Protein AF-A0A9P5SHS2-F1 (afdb_monomer_lite)

InterPro domains:
  IPR027377 ZAR1/RTP1-5-like, 3CxxC-type zinc finger [PF13695] (142-193)

Foldseek 3Di:
DDQDDLVVLLVLLVVLLVDALVRLVPDDLVPDDPLSSQLSVLVNVVCVVPNSDDDDPVSSVVSSCVSSVDDDPDPDDDDDDDDDDDDDDDDDPPPPPVPPQPDWDKDWCQVLVVVQCVPDPDDAAEDPPDDDPPKDKDKDFFAFAWADPDPPDPDHDPGSTWIKMKIADPVRSYIIIITTFDADPRPRDTTDTGTDSCSVNVVNNVVSCCVNVVDDD

Radius of gyration: 24.1 Å; chains: 1; bounding box: 78×38×57 Å

Structure (mmCIF, N/CA/C/O backbone):
data_AF-A0A9P5SHS2-F1
#
_entry.id   AF-A0A9P5SHS2-F1
#
loop_
_atom_site.group_PDB
_atom_site.id
_atom_site.type_symbol
_atom_site.label_atom_id
_atom_site.label_alt_id
_atom_site.label_comp_id
_atom_site.label_asym_id
_atom_site.label_entity_id
_atom_site.label_seq_id
_atom_site.pdbx_PDB_ins_code
_atom_site.Cartn_x
_atom_site.Cartn_y
_atom_site.Cartn_z
_atom_site.occupancy
_atom_site.B_iso_or_equiv
_atom_site.auth_seq_id
_atom_site.auth_comp_id
_atom_site.auth_asym_id
_atom_site.auth_atom_id
_atom_site.pdbx_PDB_model_num
ATOM 1 N N . MET A 1 1 ? -8.996 -22.386 -9.829 1.00 58.31 1 MET A N 1
ATOM 2 C CA . MET A 1 1 ? -8.836 -21.511 -11.013 1.00 58.31 1 MET A CA 1
ATOM 3 C C . MET A 1 1 ? -8.774 -20.073 -10.535 1.00 58.31 1 MET A C 1
ATOM 5 O O . MET A 1 1 ? -9.713 -19.640 -9.873 1.00 58.31 1 MET A O 1
ATOM 9 N N . ALA A 1 2 ? -7.666 -19.382 -10.801 1.00 73.12 2 ALA A N 1
ATOM 10 C CA . ALA A 1 2 ? -7.505 -17.971 -10.465 1.00 73.12 2 ALA A CA 1
ATOM 11 C C . ALA A 1 2 ? -8.489 -17.102 -11.269 1.00 73.12 2 ALA A C 1
ATOM 13 O O . ALA A 1 2 ? -8.847 -17.442 -12.399 1.00 73.12 2 ALA A O 1
ATOM 14 N N . VAL A 1 3 ? -8.952 -16.001 -10.675 1.00 79.94 3 VAL A N 1
ATOM 15 C CA . VAL A 1 3 ? -9.755 -14.996 -11.384 1.00 79.94 3 VAL A CA 1
ATOM 16 C C . VAL A 1 3 ? -8.795 -14.179 -12.256 1.00 79.94 3 VAL A C 1
ATOM 1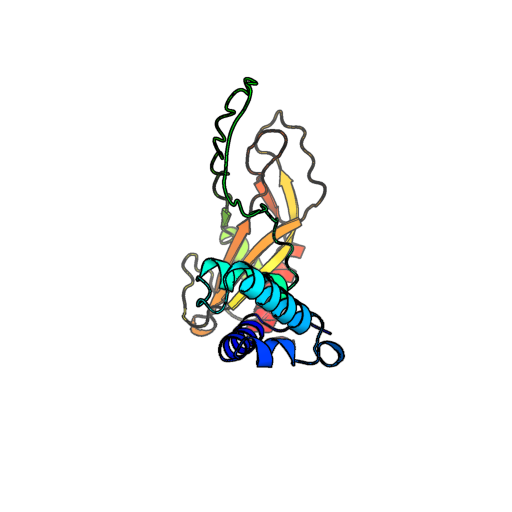8 O O . VAL A 1 3 ? -7.794 -13.694 -11.727 1.00 79.94 3 VAL A O 1
ATOM 21 N N . PRO A 1 4 ? -9.041 -14.046 -13.570 1.00 85.56 4 PRO A N 1
ATOM 22 C CA . PRO A 1 4 ? -8.150 -13.296 -14.443 1.00 85.56 4 PRO A CA 1
ATOM 23 C C . PRO A 1 4 ? -8.200 -11.799 -14.133 1.00 85.56 4 PRO A C 1
ATOM 25 O O . PRO A 1 4 ? -9.123 -11.303 -13.485 1.00 85.56 4 PRO A O 1
ATOM 28 N N . ASN A 1 5 ? -7.195 -11.068 -14.614 1.00 87.81 5 ASN A N 1
ATOM 29 C CA . ASN A 1 5 ? -7.134 -9.625 -14.424 1.00 87.81 5 ASN A CA 1
ATOM 30 C C . ASN A 1 5 ? -8.326 -8.905 -15.094 1.00 87.81 5 ASN A C 1
ATOM 32 O O . ASN A 1 5 ? -8.973 -9.409 -16.017 1.00 87.81 5 ASN A O 1
ATOM 36 N N . ARG A 1 6 ? -8.603 -7.681 -14.637 1.00 88.56 6 ARG A N 1
ATOM 37 C CA . ARG A 1 6 ? -9.730 -6.864 -15.115 1.00 88.56 6 ARG A CA 1
ATOM 38 C C . ARG A 1 6 ? -9.689 -6.588 -16.621 1.00 88.56 6 ARG A C 1
ATOM 40 O O . ARG A 1 6 ? -10.742 -6.430 -17.232 1.00 88.56 6 ARG A O 1
ATOM 47 N N . SER A 1 7 ? -8.497 -6.552 -17.218 1.00 87.75 7 SER A N 1
ATOM 48 C CA . SER A 1 7 ? -8.315 -6.349 -18.660 1.00 87.75 7 SER A CA 1
ATOM 49 C C . SER A 1 7 ? -8.878 -7.522 -19.468 1.00 87.75 7 SER A C 1
ATOM 51 O O . SER A 1 7 ? -9.686 -7.314 -20.370 1.00 87.75 7 SER A O 1
ATOM 53 N N . ILE A 1 8 ? -8.558 -8.760 -19.075 1.00 89.56 8 ILE A N 1
ATOM 54 C CA . ILE A 1 8 ? -9.087 -9.980 -19.704 1.00 89.56 8 ILE A CA 1
ATOM 55 C C . ILE A 1 8 ? -10.612 -10.040 -19.559 1.00 89.56 8 ILE A C 1
ATOM 57 O O . ILE A 1 8 ? -11.319 -10.296 -20.534 1.00 89.56 8 ILE A O 1
ATOM 61 N N . ILE A 1 9 ? -11.133 -9.738 -18.365 1.00 91.38 9 ILE A N 1
ATOM 62 C CA . ILE A 1 9 ? -12.581 -9.708 -18.113 1.00 91.38 9 ILE A CA 1
ATOM 63 C C . ILE A 1 9 ? -13.266 -8.639 -18.979 1.00 91.38 9 ILE A C 1
ATOM 65 O O . ILE A 1 9 ? -14.309 -8.894 -19.583 1.00 91.38 9 ILE A O 1
ATOM 69 N N . GLY A 1 10 ? -12.672 -7.448 -19.071 1.00 91.00 10 GLY A N 1
ATOM 70 C CA . GLY A 1 10 ? -13.176 -6.349 -19.892 1.00 91.00 10 GLY A CA 1
ATOM 71 C C . GLY A 1 10 ? -13.149 -6.660 -21.390 1.00 91.00 10 GLY A C 1
ATOM 72 O O . GLY A 1 10 ? -14.105 -6.328 -22.096 1.00 91.00 10 GLY A O 1
ATOM 73 N N . GLY A 1 11 ? -12.099 -7.327 -21.871 1.00 92.69 11 GLY A N 1
ATOM 74 C CA . GLY A 1 11 ? -11.994 -7.806 -23.251 1.00 92.69 11 GLY A CA 1
ATOM 75 C C . GLY A 1 11 ? -13.075 -8.834 -23.576 1.00 92.69 11 GLY A C 1
ATOM 76 O O . GLY A 1 11 ? -13.810 -8.669 -24.549 1.00 92.69 11 GLY A O 1
ATOM 77 N N . PHE A 1 12 ? -13.256 -9.825 -22.699 1.00 94.44 12 PHE A N 1
ATOM 78 C CA . PHE A 1 12 ? -14.318 -10.822 -22.826 1.00 94.44 12 PHE A CA 1
ATOM 79 C C . PHE A 1 12 ? -15.710 -10.179 -22.868 1.00 94.44 12 PHE A C 1
ATOM 81 O O . PHE A 1 12 ? -16.492 -10.451 -23.777 1.00 94.44 12 PHE A O 1
ATOM 88 N N . TYR A 1 13 ? -16.000 -9.257 -21.945 1.00 94.56 13 TYR A N 1
ATOM 89 C CA . TYR A 1 13 ? -17.276 -8.539 -21.930 1.00 94.56 13 TYR A CA 1
ATOM 90 C C . TYR A 1 13 ? -17.504 -7.720 -23.206 1.00 94.56 13 TYR A C 1
ATOM 92 O O . TYR A 1 13 ? -18.609 -7.685 -23.735 1.00 94.56 13 TYR A O 1
ATOM 100 N N . SER A 1 14 ? -16.454 -7.100 -23.747 1.00 93.12 14 SER A N 1
ATOM 101 C CA . SER A 1 14 ? -16.554 -6.334 -24.996 1.00 93.12 14 SER A CA 1
ATOM 102 C C . SER A 1 14 ? -16.907 -7.220 -26.193 1.00 93.12 14 SER A C 1
ATOM 104 O O . SER A 1 14 ? -17.589 -6.758 -27.102 1.00 93.12 14 SER A O 1
ATOM 106 N N . ASN A 1 15 ? -16.493 -8.490 -26.185 1.00 94.12 15 ASN A N 1
ATOM 107 C CA . ASN A 1 15 ? -16.908 -9.461 -27.196 1.00 94.12 15 ASN A CA 1
ATOM 108 C C . ASN A 1 15 ? -18.365 -9.902 -27.006 1.00 94.12 15 ASN A C 1
ATOM 110 O O . ASN A 1 15 ? -19.079 -10.016 -27.996 1.00 94.12 15 ASN A O 1
ATOM 114 N N . LEU A 1 16 ? -18.841 -10.059 -25.762 1.00 93.56 16 LEU A N 1
ATOM 115 C CA . LEU A 1 16 ? -20.258 -10.354 -25.494 1.00 93.56 16 LEU A CA 1
ATOM 116 C C . LEU A 1 16 ? -21.196 -9.259 -26.019 1.00 93.56 16 LEU A C 1
ATOM 118 O O . LEU A 1 16 ? -22.283 -9.564 -26.499 1.00 93.56 16 LEU A O 1
ATOM 122 N N . LEU A 1 17 ? -20.781 -7.990 -25.962 1.00 92.69 17 LEU A N 1
ATOM 123 C CA . LEU A 1 17 ? -21.588 -6.870 -26.464 1.00 92.69 17 LEU A CA 1
ATOM 124 C C . LEU A 1 17 ? -21.747 -6.849 -27.987 1.00 92.69 17 LEU A C 1
ATOM 126 O O . LEU A 1 17 ? -22.650 -6.184 -28.478 1.00 92.69 17 LEU A O 1
ATOM 130 N N . LYS A 1 18 ? -20.895 -7.565 -28.727 1.00 92.81 18 LYS A N 1
ATOM 131 C CA . LYS A 1 18 ? -21.003 -7.681 -30.189 1.00 92.81 18 LYS A CA 1
ATOM 132 C C . LYS A 1 18 ? -22.001 -8.752 -30.627 1.00 92.81 18 LYS A C 1
ATOM 134 O O . LYS A 1 18 ? -22.347 -8.798 -31.800 1.00 92.81 18 LYS A O 1
ATOM 139 N N . LEU A 1 19 ? -22.415 -9.629 -29.713 1.00 92.75 19 LEU A N 1
ATOM 140 C CA . LEU A 1 19 ? -23.376 -10.687 -29.997 1.00 92.75 19 LEU A CA 1
ATOM 141 C C . LEU A 1 19 ? -24.797 -10.131 -29.930 1.00 92.75 19 LEU A C 1
ATOM 143 O O . LEU A 1 19 ? -25.122 -9.352 -29.025 1.00 92.75 19 LEU A O 1
ATOM 147 N N . ASP A 1 20 ? -25.656 -10.572 -30.843 1.00 92.19 20 ASP A N 1
ATOM 148 C CA . ASP A 1 20 ? -27.097 -10.381 -30.711 1.00 92.19 20 ASP A CA 1
ATOM 149 C C . ASP A 1 20 ? -27.665 -11.216 -29.542 1.00 92.19 20 ASP A C 1
ATOM 151 O O . ASP A 1 20 ? -26.966 -12.015 -28.900 1.00 92.19 20 ASP A O 1
ATOM 155 N N . THR A 1 21 ? -28.933 -10.979 -29.206 1.00 90.62 21 THR A N 1
ATOM 156 C CA . THR A 1 21 ? -29.584 -11.641 -28.068 1.00 90.62 21 THR A CA 1
ATOM 157 C C . THR A 1 21 ? -29.638 -13.167 -28.223 1.00 90.62 21 THR A C 1
ATOM 159 O O . THR A 1 21 ? -29.524 -13.883 -27.222 1.00 90.62 21 THR A O 1
ATOM 162 N N . ASP A 1 22 ? -29.778 -13.687 -29.440 1.00 91.06 22 ASP A N 1
ATOM 163 C CA . ASP A 1 22 ? -29.942 -15.122 -29.676 1.00 91.06 22 ASP A CA 1
ATOM 164 C C . ASP A 1 22 ? -28.596 -15.850 -29.638 1.00 91.06 22 ASP A C 1
ATOM 166 O O . ASP A 1 22 ? -28.456 -16.866 -28.948 1.00 91.06 22 ASP A O 1
ATOM 170 N N . ALA A 1 23 ? -27.560 -15.257 -30.230 1.00 92.00 23 ALA A N 1
ATOM 171 C CA . ALA A 1 23 ? -26.177 -15.697 -30.116 1.00 92.00 23 ALA A CA 1
ATOM 172 C C . ALA A 1 23 ? -25.703 -15.689 -28.654 1.00 92.00 23 ALA A C 1
ATOM 174 O O . ALA A 1 23 ? -25.052 -16.636 -28.205 1.00 92.00 23 ALA A O 1
ATOM 175 N N . LEU A 1 24 ? -26.080 -14.672 -27.865 1.00 92.38 24 LEU A N 1
ATOM 176 C CA . LEU A 1 24 ? -25.760 -14.624 -26.435 1.00 92.38 24 LEU A CA 1
ATOM 177 C C . LEU A 1 24 ? -26.437 -15.759 -25.647 1.00 92.38 24 LEU A C 1
ATOM 179 O O . LEU A 1 24 ? -25.831 -16.303 -24.716 1.00 92.38 24 LEU A O 1
ATOM 183 N N . LYS A 1 25 ? -27.680 -16.132 -25.982 1.00 92.19 25 LYS A N 1
ATOM 184 C CA . LYS A 1 25 ? -28.400 -17.260 -25.353 1.00 92.19 25 LYS A CA 1
ATOM 185 C C . LYS A 1 25 ? -27.810 -18.616 -25.743 1.00 92.19 25 LYS A C 1
ATOM 187 O O . LYS A 1 25 ? -27.779 -19.512 -24.900 1.00 92.19 25 LYS A O 1
ATOM 192 N N . ALA A 1 26 ? -27.294 -18.738 -26.963 1.00 93.00 26 ALA A N 1
ATOM 193 C CA . ALA A 1 26 ? -26.706 -19.970 -27.482 1.00 93.00 26 ALA A CA 1
ATOM 194 C C . ALA A 1 26 ? -25.350 -20.338 -26.847 1.00 93.00 26 ALA A C 1
ATOM 196 O O . ALA A 1 26 ? -24.913 -21.480 -26.971 1.00 93.00 26 ALA A O 1
ATOM 197 N N . ILE A 1 27 ? -24.683 -19.416 -26.134 1.00 92.19 27 ILE A N 1
ATOM 198 C CA . ILE A 1 27 ? -23.386 -19.702 -25.495 1.00 92.19 27 ILE A CA 1
ATOM 199 C C . ILE A 1 27 ? -23.523 -20.842 -24.459 1.00 92.19 27 ILE A C 1
ATOM 201 O O . ILE A 1 27 ? -24.282 -20.692 -23.488 1.00 92.19 27 ILE A O 1
ATOM 205 N N . PRO A 1 28 ? -22.753 -21.944 -24.589 1.00 91.62 28 PRO A N 1
ATOM 206 C CA . PRO A 1 28 ? -22.786 -23.054 -23.645 1.00 91.62 28 PRO A CA 1
ATOM 207 C C . PRO A 1 28 ? -22.118 -22.660 -22.321 1.00 91.62 28 PRO A C 1
ATOM 209 O O . PRO A 1 28 ? -20.908 -22.474 -22.236 1.00 91.62 28 PRO A O 1
ATOM 212 N N . ILE A 1 29 ? -22.908 -22.550 -21.249 1.00 89.81 29 ILE A N 1
ATOM 213 C CA . ILE A 1 29 ? -22.424 -22.150 -19.911 1.00 89.81 29 ILE A CA 1
ATOM 214 C C . ILE A 1 29 ? -21.471 -23.197 -19.307 1.00 89.81 29 ILE A C 1
ATOM 216 O O . ILE A 1 29 ? -20.566 -22.846 -18.545 1.00 89.81 29 ILE A O 1
ATOM 220 N N . LYS A 1 30 ? -21.677 -24.485 -19.615 1.00 86.75 30 LYS A N 1
ATOM 221 C CA . LYS A 1 30 ? -20.957 -25.603 -18.979 1.00 86.75 30 LYS A CA 1
ATOM 222 C C . LYS A 1 30 ? -19.449 -25.565 -19.246 1.00 86.75 30 LYS A C 1
ATOM 224 O O . LYS A 1 30 ? -18.686 -25.855 -18.325 1.00 86.75 30 LYS A O 1
ATOM 229 N N . ASP A 1 31 ? -19.046 -25.085 -20.418 1.00 89.69 31 ASP A N 1
ATOM 230 C CA . ASP A 1 31 ? -17.642 -25.047 -20.853 1.00 89.69 31 ASP A CA 1
ATOM 231 C C . ASP A 1 31 ? -16.915 -23.775 -20.400 1.00 89.69 31 ASP A C 1
ATOM 233 O O . ASP A 1 31 ? -15.697 -23.652 -20.503 1.00 89.69 31 ASP A O 1
ATOM 237 N N . GLN A 1 32 ? -17.656 -22.812 -19.852 1.00 90.94 32 GLN A N 1
ATOM 238 C CA . GLN A 1 32 ? -17.100 -21.536 -19.429 1.00 90.94 32 GLN A CA 1
ATOM 239 C C . GLN A 1 32 ? -16.509 -21.626 -18.025 1.00 90.94 32 GLN A C 1
ATOM 241 O O . GLN A 1 32 ? -16.988 -22.355 -17.152 1.00 90.94 32 GLN A O 1
ATOM 246 N N . SER A 1 33 ? -15.488 -20.819 -17.763 1.00 91.62 33 SER A N 1
ATOM 247 C CA . SER A 1 33 ? -14.946 -20.630 -16.416 1.00 91.62 33 SER A CA 1
ATOM 248 C C . SER A 1 33 ? -15.973 -19.963 -15.481 1.00 91.62 33 SER A C 1
ATOM 250 O O . SER A 1 33 ? -16.867 -19.242 -15.926 1.00 91.62 33 SER A O 1
ATOM 252 N N . LYS A 1 34 ? -15.852 -20.158 -14.157 1.00 90.62 34 LYS A N 1
ATOM 253 C CA . LYS A 1 34 ? -16.820 -19.611 -13.177 1.00 90.62 34 LYS A CA 1
ATOM 254 C C . LYS A 1 34 ? -17.019 -18.092 -13.290 1.00 90.62 34 LYS A C 1
ATOM 256 O O . LYS A 1 34 ? -18.133 -17.624 -13.083 1.00 90.62 34 LYS A O 1
ATOM 261 N N . TRP A 1 35 ? -15.966 -17.330 -13.591 1.00 92.00 35 TRP A N 1
ATOM 262 C CA . TRP A 1 35 ? -16.067 -15.879 -13.764 1.00 92.00 35 TRP A CA 1
ATOM 263 C C . TRP A 1 35 ? -16.793 -15.529 -15.071 1.00 92.00 35 TRP A C 1
ATOM 265 O O . TRP A 1 35 ? -17.694 -14.700 -15.048 1.00 92.00 35 TRP A O 1
ATOM 275 N N . ALA A 1 36 ? -16.496 -16.216 -16.178 1.00 92.25 36 ALA A N 1
ATOM 276 C CA . ALA A 1 36 ? -17.146 -15.975 -17.466 1.00 92.25 36 ALA A CA 1
ATOM 277 C C . ALA A 1 36 ? -18.652 -16.272 -17.410 1.00 92.25 36 ALA A C 1
ATOM 279 O O . ALA A 1 36 ? -19.446 -15.471 -17.898 1.00 92.25 36 ALA A O 1
ATOM 280 N N . ARG A 1 37 ? -19.056 -17.352 -16.720 1.00 93.62 37 ARG A N 1
ATOM 281 C CA . ARG A 1 37 ? -20.478 -17.667 -16.465 1.00 93.62 37 ARG A CA 1
ATOM 282 C C . ARG A 1 37 ? -21.203 -16.499 -15.798 1.00 93.62 37 ARG A C 1
ATOM 284 O O . ARG A 1 37 ? -22.251 -16.082 -16.272 1.00 93.62 37 ARG A O 1
ATOM 291 N N . ARG A 1 38 ? -20.597 -15.907 -14.761 1.00 92.50 38 ARG A N 1
ATOM 292 C CA . ARG A 1 38 ? -21.169 -14.753 -14.048 1.00 92.50 38 ARG A CA 1
ATOM 293 C C . ARG A 1 38 ? -21.372 -13.543 -14.957 1.00 92.50 38 ARG A C 1
ATOM 295 O O . ARG A 1 38 ? -22.383 -12.866 -14.808 1.00 92.50 38 ARG A O 1
ATOM 302 N N . LEU A 1 39 ? -20.444 -13.259 -15.878 1.00 93.19 39 LEU A N 1
ATOM 303 C CA . LEU A 1 39 ? -20.634 -12.165 -16.839 1.00 93.19 39 LEU A CA 1
ATOM 304 C C . LEU A 1 39 ? -21.746 -12.464 -17.837 1.00 93.19 39 LEU A C 1
ATOM 306 O O . LEU A 1 39 ? -22.546 -11.576 -18.114 1.00 93.19 39 LEU A O 1
ATOM 310 N N . ILE A 1 40 ? -21.789 -13.686 -18.370 1.00 94.12 40 ILE A N 1
ATOM 311 C CA . ILE A 1 40 ? -22.824 -14.101 -19.323 1.00 94.12 40 ILE A CA 1
ATOM 312 C C . ILE A 1 40 ? -24.204 -13.977 -18.670 1.00 94.12 40 ILE A C 1
ATOM 314 O O . ILE A 1 40 ? -25.100 -13.370 -19.251 1.00 94.12 40 ILE A O 1
ATOM 318 N N . ASP A 1 41 ? -24.359 -14.471 -17.441 1.00 93.50 41 ASP A N 1
ATOM 319 C CA . ASP A 1 41 ? -25.620 -14.382 -16.699 1.00 93.50 41 ASP A CA 1
ATOM 320 C C . ASP A 1 41 ? -25.995 -12.928 -16.384 1.00 93.50 41 ASP A C 1
ATOM 322 O O . ASP A 1 41 ? -27.151 -12.533 -16.545 1.00 93.50 41 ASP A O 1
ATOM 326 N N . ALA A 1 42 ? -25.025 -12.104 -15.977 1.00 92.56 42 ALA A N 1
ATOM 327 C CA . ALA A 1 42 ? -25.260 -10.691 -15.702 1.00 92.56 42 ALA A CA 1
ATOM 328 C C . ALA A 1 42 ? -25.692 -9.916 -16.959 1.00 92.56 42 ALA A C 1
ATOM 330 O O . ALA A 1 42 ? -26.617 -9.108 -16.883 1.00 92.56 42 ALA A O 1
ATOM 331 N N . GLU A 1 43 ? -25.083 -10.188 -18.116 1.00 94.25 43 GLU A N 1
ATOM 332 C CA . GLU A 1 43 ? -25.455 -9.544 -19.381 1.00 94.25 43 GLU A CA 1
ATOM 333 C C . GLU A 1 43 ? -26.808 -10.040 -19.905 1.00 94.25 43 GLU A C 1
ATOM 335 O O . GLU A 1 43 ? -27.630 -9.231 -20.334 1.00 94.25 43 GLU A O 1
ATOM 340 N N . ARG A 1 44 ? -27.103 -11.343 -19.797 1.00 93.88 44 ARG A N 1
ATOM 341 C CA . ARG A 1 44 ? -28.432 -11.888 -20.127 1.00 93.88 44 ARG A CA 1
ATOM 342 C C . ARG A 1 44 ? -29.525 -11.245 -19.273 1.00 93.88 44 ARG A C 1
ATOM 344 O O . ARG A 1 44 ? -30.559 -10.839 -19.800 1.00 93.88 44 ARG A O 1
ATOM 351 N N . ASN A 1 45 ? -29.282 -11.104 -17.969 1.00 91.94 45 ASN A N 1
ATOM 352 C CA . ASN A 1 45 ? -30.216 -10.441 -17.059 1.00 91.94 45 ASN A CA 1
ATOM 353 C C . ASN A 1 45 ? -30.386 -8.955 -17.389 1.00 91.94 45 ASN A C 1
ATOM 355 O O . ASN A 1 45 ? -31.507 -8.455 -17.353 1.00 91.94 45 ASN A O 1
ATOM 359 N N . ARG A 1 46 ? -29.309 -8.256 -17.766 1.00 93.00 46 ARG A N 1
ATOM 360 C CA . ARG A 1 46 ? -29.394 -6.860 -18.211 1.00 93.00 46 ARG A CA 1
ATOM 361 C C . ARG A 1 46 ? -30.251 -6.730 -19.471 1.00 93.00 46 ARG A C 1
ATOM 363 O O . ARG A 1 46 ? -31.157 -5.903 -19.489 1.00 93.00 46 ARG A O 1
ATOM 370 N N . ARG A 1 47 ? -30.016 -7.560 -20.494 1.00 92.00 47 ARG A N 1
ATOM 371 C CA . ARG A 1 47 ? -30.807 -7.532 -21.739 1.00 92.00 47 ARG A CA 1
ATOM 372 C C . ARG A 1 47 ? -32.270 -7.895 -21.518 1.00 92.00 47 ARG A C 1
ATOM 374 O O . ARG A 1 47 ? -33.137 -7.362 -22.198 1.00 92.00 47 ARG A O 1
ATOM 381 N N . LYS A 1 48 ? -32.569 -8.733 -20.523 1.00 90.56 48 LYS A N 1
ATOM 382 C CA . LYS A 1 48 ? -33.953 -9.020 -20.128 1.00 90.56 48 LYS A CA 1
ATOM 383 C C . LYS A 1 48 ? -34.693 -7.767 -19.639 1.00 90.56 48 LYS A C 1
ATOM 385 O O . LYS A 1 48 ? -35.882 -7.640 -19.908 1.00 90.56 48 LYS A O 1
ATOM 390 N N . SER A 1 49 ? -34.004 -6.861 -18.944 1.00 86.38 49 SER A N 1
ATOM 391 C CA . SER A 1 49 ? -34.600 -5.628 -18.411 1.00 86.38 49 SER A CA 1
ATOM 392 C C . SER A 1 49 ? -34.529 -4.446 -19.383 1.00 86.38 49 SER A C 1
ATOM 394 O O . SER A 1 49 ? -35.455 -3.642 -19.426 1.00 86.38 49 SER A O 1
ATOM 396 N N . ASN A 1 50 ? -33.450 -4.338 -20.167 1.00 86.75 50 ASN A N 1
ATOM 397 C CA . ASN A 1 50 ? -33.126 -3.136 -20.947 1.00 86.75 50 ASN A CA 1
ATOM 398 C C . ASN A 1 50 ? -33.033 -3.388 -22.467 1.00 86.75 50 ASN A C 1
ATOM 400 O O . ASN A 1 50 ? -32.679 -2.478 -23.216 1.00 86.75 50 ASN A O 1
ATOM 404 N N . GLY A 1 51 ? -33.306 -4.609 -22.934 1.00 88.12 51 GLY A N 1
ATOM 405 C CA . GLY A 1 51 ? -33.155 -4.999 -24.338 1.00 88.12 51 GLY A CA 1
ATOM 406 C C . GLY A 1 51 ? -31.703 -4.952 -24.831 1.00 88.12 51 GLY A C 1
ATOM 407 O O . GLY A 1 51 ? -30.750 -5.028 -24.051 1.00 88.12 51 GLY A O 1
ATOM 408 N N . ASP A 1 52 ? -31.533 -4.786 -26.142 1.00 84.56 52 ASP A N 1
ATOM 409 C CA . ASP A 1 52 ? -30.224 -4.701 -26.809 1.00 84.56 52 ASP A CA 1
ATOM 410 C C . ASP A 1 52 ? -29.570 -3.310 -26.724 1.00 84.56 52 ASP A C 1
ATOM 412 O O . ASP A 1 52 ? -28.551 -3.055 -27.365 1.00 84.56 52 ASP A O 1
ATOM 416 N N . ALA A 1 53 ? -30.112 -2.402 -25.905 1.00 86.00 53 ALA A N 1
ATOM 417 C CA . ALA A 1 53 ? -29.509 -1.093 -25.696 1.00 86.00 53 ALA A CA 1
ATOM 418 C C . ALA A 1 53 ? -28.072 -1.226 -25.170 1.00 86.00 53 ALA A C 1
ATOM 420 O O . ALA A 1 53 ? -27.790 -2.042 -24.282 1.00 86.00 53 ALA A O 1
ATOM 421 N N . THR A 1 54 ? -27.172 -0.392 -25.694 1.00 87.50 54 THR A N 1
ATOM 422 C CA . THR A 1 54 ? -25.776 -0.326 -25.258 1.00 87.50 54 THR A CA 1
ATOM 423 C C . THR A 1 54 ? -25.710 -0.036 -23.755 1.00 87.50 54 THR A C 1
ATOM 425 O O . THR A 1 54 ? -26.308 0.942 -23.302 1.00 87.50 54 THR A O 1
ATOM 428 N N . PRO A 1 55 ? -24.980 -0.841 -22.960 1.00 91.62 55 PRO A N 1
ATOM 429 C CA . PRO A 1 55 ? -24.900 -0.631 -21.522 1.00 91.62 55 PRO A CA 1
ATOM 430 C C . PRO A 1 55 ? -24.214 0.697 -21.202 1.00 91.62 55 PRO A C 1
ATOM 432 O O . PRO A 1 55 ? -23.179 1.051 -21.777 1.00 91.62 55 PRO A O 1
ATOM 435 N N . THR A 1 56 ? -24.744 1.400 -20.209 1.00 92.06 56 THR A N 1
ATOM 436 C CA . THR A 1 56 ? -24.114 2.592 -19.645 1.00 92.06 56 THR A CA 1
ATOM 437 C C . THR A 1 56 ? -22.760 2.252 -19.010 1.00 92.06 56 THR A C 1
ATOM 439 O O . THR A 1 56 ? -22.463 1.110 -18.638 1.00 92.06 56 THR A O 1
ATOM 442 N N . LYS A 1 57 ? -21.913 3.270 -18.812 1.00 89.06 57 LYS A N 1
ATOM 443 C CA . LYS A 1 57 ? -20.608 3.110 -18.143 1.00 89.06 57 LYS A CA 1
ATOM 444 C C . LYS A 1 57 ? -20.742 2.499 -16.738 1.00 89.06 57 LYS A C 1
ATOM 446 O O . LYS A 1 57 ? -19.893 1.702 -16.329 1.00 89.06 57 LYS A O 1
ATOM 451 N N . ALA A 1 58 ? -21.808 2.849 -16.016 1.00 87.38 58 ALA A N 1
ATOM 452 C CA . ALA A 1 58 ? -22.101 2.320 -14.688 1.00 87.38 58 ALA A CA 1
ATOM 453 C C . ALA A 1 58 ? -22.477 0.830 -14.740 1.00 87.38 58 ALA A C 1
ATOM 455 O O . ALA A 1 58 ? -21.894 0.027 -14.010 1.00 87.38 58 ALA A O 1
ATOM 456 N N . GLU A 1 59 ? -23.368 0.438 -15.654 1.00 90.06 59 GLU A N 1
ATOM 457 C CA . GLU A 1 59 ? -23.764 -0.964 -15.851 1.00 90.06 59 GLU A CA 1
ATOM 458 C C . GLU A 1 59 ? -22.580 -1.832 -16.273 1.00 90.06 59 GLU A C 1
ATOM 460 O O . GLU A 1 59 ? -22.345 -2.887 -15.684 1.00 90.06 59 GLU A O 1
ATOM 465 N N . ARG A 1 60 ? -21.761 -1.345 -17.214 1.00 90.69 60 ARG A N 1
ATOM 466 C CA . ARG A 1 60 ? -20.527 -2.024 -17.634 1.00 90.69 60 ARG A CA 1
ATOM 467 C C . ARG A 1 60 ? -19.586 -2.256 -16.454 1.00 90.69 60 ARG A C 1
ATOM 469 O O . ARG A 1 60 ? -19.048 -3.349 -16.291 1.00 90.69 60 ARG A O 1
ATOM 476 N N . THR A 1 61 ? -19.415 -1.249 -15.600 1.00 88.06 61 THR A N 1
ATOM 477 C CA . THR A 1 61 ? -18.580 -1.360 -14.395 1.00 88.06 61 THR A CA 1
ATOM 478 C C . THR A 1 61 ? -19.156 -2.373 -13.404 1.00 88.06 61 THR A C 1
ATOM 480 O O . THR A 1 61 ? -18.395 -3.152 -12.820 1.00 88.06 61 THR A O 1
ATOM 483 N N . ARG A 1 62 ? -20.485 -2.404 -13.238 1.00 88.94 62 ARG A N 1
ATOM 484 C CA . ARG A 1 62 ? -21.192 -3.351 -12.363 1.00 88.94 62 ARG A CA 1
ATOM 485 C C . ARG A 1 62 ? -21.017 -4.793 -12.843 1.00 88.94 62 ARG A C 1
ATOM 487 O O . ARG A 1 62 ? -20.611 -5.644 -12.058 1.00 88.94 62 ARG A O 1
ATOM 494 N N . ILE A 1 63 ? -21.239 -5.049 -14.131 1.00 89.19 63 ILE A N 1
ATOM 495 C CA . ILE A 1 63 ? -21.154 -6.392 -14.725 1.00 89.19 63 ILE A CA 1
ATOM 496 C C . ILE A 1 63 ? -19.721 -6.936 -14.668 1.00 89.19 63 ILE A C 1
ATOM 498 O O . ILE A 1 63 ? -19.507 -8.071 -14.242 1.00 89.19 63 ILE A O 1
ATOM 502 N N . ILE A 1 64 ? -18.720 -6.109 -14.992 1.00 90.19 64 ILE A N 1
ATOM 503 C CA . ILE A 1 64 ? -17.304 -6.501 -14.884 1.00 90.19 64 ILE A CA 1
ATOM 504 C C . ILE A 1 64 ? -16.936 -6.826 -13.429 1.00 90.19 64 ILE A C 1
ATOM 506 O O . ILE A 1 64 ? -16.295 -7.841 -13.163 1.00 90.19 64 ILE A O 1
ATOM 510 N N . SER A 1 65 ? -17.385 -6.008 -12.472 1.00 86.31 65 SER A N 1
ATOM 511 C CA . SER A 1 65 ? -17.097 -6.226 -11.045 1.00 86.31 65 SER A CA 1
ATOM 512 C C . SER A 1 65 ? -17.774 -7.489 -10.494 1.00 86.31 65 SER A C 1
ATOM 514 O O . SER A 1 65 ? -17.211 -8.167 -9.634 1.00 86.31 65 SER A O 1
ATOM 516 N N . PHE A 1 66 ? -18.946 -7.853 -11.024 1.00 86.25 66 PHE A N 1
ATOM 517 C CA . PHE A 1 66 ? -19.615 -9.116 -10.706 1.00 86.25 66 PHE A CA 1
ATOM 518 C C . PHE A 1 66 ? -18.824 -10.327 -11.228 1.00 86.25 66 PHE A C 1
ATOM 520 O O . PHE A 1 66 ? -18.662 -11.331 -10.528 1.00 86.25 66 PHE A O 1
ATOM 527 N N . GLY A 1 67 ? -18.244 -10.197 -12.424 1.00 82.38 67 GLY A N 1
ATOM 528 C CA . GLY A 1 67 ? -17.309 -11.161 -12.996 1.00 82.38 67 GLY A CA 1
ATOM 529 C C . GLY A 1 67 ? -16.081 -11.433 -12.131 1.00 82.38 67 GLY A C 1
ATOM 530 O O . GLY A 1 67 ? -15.707 -12.587 -11.926 1.00 82.38 67 GLY A O 1
ATOM 531 N N . GLU A 1 68 ? -15.516 -10.381 -11.537 1.00 83.69 68 GLU A N 1
ATOM 532 C CA . GLU A 1 68 ? -14.403 -10.467 -10.580 1.00 83.69 68 GLU A CA 1
ATOM 533 C C . GLU A 1 68 ? -14.789 -11.181 -9.266 1.00 83.69 68 GLU A C 1
ATOM 535 O O . GLU A 1 68 ? -13.920 -11.527 -8.468 1.00 83.69 68 GLU A O 1
ATOM 540 N N . GLY A 1 69 ? -16.084 -11.423 -9.021 1.00 79.19 69 GLY A N 1
ATOM 541 C CA . GLY A 1 69 ? -16.578 -12.028 -7.784 1.00 79.19 69 GLY A CA 1
ATOM 542 C C . GLY A 1 69 ? -16.626 -11.071 -6.595 1.00 79.19 69 GLY A C 1
ATOM 543 O O . GLY A 1 69 ? -16.751 -11.527 -5.458 1.00 79.19 69 GLY A O 1
ATOM 544 N N . LYS A 1 70 ? -16.543 -9.757 -6.833 1.00 76.62 70 LYS A N 1
ATOM 545 C CA . LYS A 1 70 ? -16.755 -8.753 -5.787 1.00 76.62 70 LYS A CA 1
ATOM 546 C C . LYS A 1 70 ? -18.240 -8.722 -5.432 1.00 76.62 70 LYS A C 1
ATOM 548 O O . LYS A 1 70 ? -19.089 -8.606 -6.315 1.00 76.62 70 LYS A O 1
ATOM 553 N N . LYS A 1 71 ? -18.563 -8.830 -4.139 1.00 55.88 71 LYS A N 1
ATOM 554 C CA . LYS A 1 71 ? -19.929 -8.604 -3.651 1.00 55.88 71 LYS A CA 1
ATOM 555 C C . LYS A 1 71 ? -20.268 -7.137 -3.901 1.00 55.88 71 LYS A C 1
ATOM 557 O O . LYS A 1 71 ? -19.621 -6.256 -3.346 1.00 55.88 71 LYS A O 1
ATOM 562 N N . ILE A 1 72 ? -21.229 -6.893 -4.782 1.00 56.41 72 ILE A N 1
ATOM 563 C CA . ILE A 1 72 ? -21.796 -5.565 -4.990 1.00 56.41 72 ILE A CA 1
ATOM 564 C C . ILE A 1 72 ? -23.016 -5.508 -4.081 1.00 56.41 72 ILE A C 1
ATOM 566 O O . ILE A 1 72 ? -23.963 -6.271 -4.287 1.00 56.41 72 ILE A O 1
ATOM 570 N N . ASP A 1 73 ? -22.982 -4.645 -3.068 1.00 43.97 73 ASP A N 1
ATOM 571 C CA . ASP A 1 73 ? -24.150 -4.378 -2.232 1.00 43.97 73 ASP A CA 1
ATOM 572 C C . ASP A 1 73 ? -25.279 -3.902 -3.155 1.00 43.97 73 ASP A C 1
ATOM 574 O O . ASP A 1 73 ? -25.187 -2.883 -3.846 1.00 43.97 73 ASP A O 1
ATOM 578 N N . THR A 1 74 ? -26.290 -4.752 -3.300 1.00 41.84 74 THR A N 1
ATOM 579 C CA . THR A 1 74 ? -27.324 -4.607 -4.320 1.00 41.84 74 THR A CA 1
ATOM 580 C C . THR A 1 74 ? -28.449 -3.759 -3.740 1.00 41.84 74 THR A C 1
ATOM 582 O O . THR A 1 74 ? -29.366 -4.284 -3.121 1.00 41.84 74 THR A O 1
ATOM 585 N N . GLU A 1 75 ? -28.387 -2.439 -3.935 1.00 38.28 75 GLU A N 1
ATOM 586 C CA . GLU A 1 75 ? -29.595 -1.605 -3.950 1.00 38.28 75 GLU A CA 1
ATOM 587 C C . GLU A 1 75 ? -30.417 -2.060 -5.172 1.00 38.28 75 GLU A C 1
ATOM 589 O O . GLU A 1 75 ? -29.956 -1.992 -6.320 1.00 38.28 75 GLU A O 1
ATOM 594 N N . ALA A 1 76 ? -31.570 -2.668 -4.889 1.00 40.19 76 ALA A N 1
ATOM 595 C CA . ALA A 1 76 ? -32.485 -3.246 -5.858 1.00 40.19 76 ALA A CA 1
ATOM 596 C C . ALA A 1 76 ? -33.242 -2.140 -6.605 1.00 40.19 76 ALA A C 1
ATOM 598 O O . ALA A 1 76 ? -33.858 -1.272 -5.993 1.00 40.19 76 ALA A O 1
ATOM 599 N N . THR A 1 77 ? -33.227 -2.203 -7.934 1.00 35.06 77 THR A N 1
ATOM 600 C CA . THR A 1 77 ? -34.160 -1.474 -8.795 1.00 35.06 77 THR A CA 1
ATOM 601 C C . THR A 1 77 ? -35.134 -2.502 -9.348 1.00 35.06 77 THR A C 1
ATOM 603 O O . THR A 1 77 ? -34.794 -3.260 -10.254 1.00 35.06 77 THR A O 1
ATOM 606 N N . SER A 1 78 ? -36.319 -2.568 -8.751 1.00 37.50 78 SER A N 1
ATOM 607 C CA . SER A 1 78 ? -37.491 -3.240 -9.306 1.00 37.50 78 SER A CA 1
ATOM 608 C C . SER A 1 78 ? -38.320 -2.225 -10.094 1.00 37.50 78 SER A C 1
ATOM 610 O O . SER A 1 78 ? -38.592 -1.120 -9.632 1.00 37.50 78 SER A O 1
ATOM 612 N N . THR A 1 79 ? -38.657 -2.630 -11.311 1.00 35.75 79 THR A N 1
ATOM 613 C CA . THR A 1 79 ? -39.459 -1.969 -12.339 1.00 35.75 79 THR A CA 1
ATOM 614 C C . THR A 1 79 ? -40.899 -1.696 -11.893 1.00 35.75 79 THR A C 1
ATOM 616 O O . THR A 1 79 ? -41.525 -2.549 -11.269 1.00 35.75 79 THR A O 1
ATOM 619 N N . ALA A 1 80 ? -41.435 -0.533 -12.276 1.00 35.97 80 ALA A N 1
ATOM 620 C CA . ALA A 1 80 ? -42.850 -0.176 -12.184 1.00 35.97 80 ALA A CA 1
ATOM 621 C C . ALA A 1 80 ? -43.475 -0.140 -13.593 1.00 35.97 80 ALA A C 1
ATOM 623 O O . ALA A 1 80 ? -42.858 0.382 -14.523 1.00 35.97 80 ALA A O 1
ATOM 624 N N . LYS A 1 81 ? -44.689 -0.685 -13.725 1.00 35.25 81 LYS A N 1
ATOM 625 C CA . LYS A 1 81 ? -45.674 -0.382 -14.776 1.00 35.25 81 LYS A CA 1
ATOM 626 C C . LYS A 1 81 ? -47.031 -0.140 -14.086 1.00 35.25 81 LYS A C 1
ATOM 628 O O . LYS A 1 81 ? -4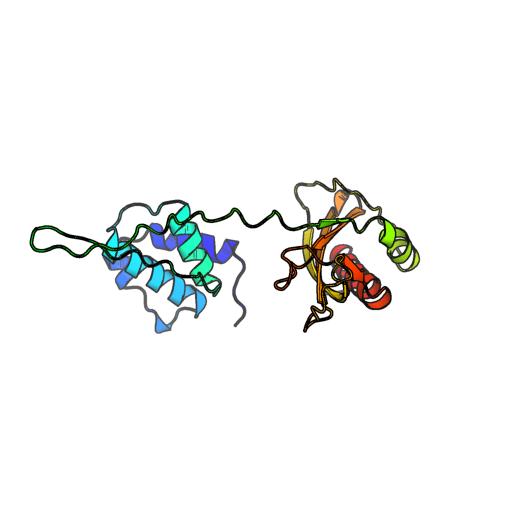7.437 -0.984 -13.293 1.00 35.25 81 LYS A O 1
ATOM 633 N N . ASP A 1 82 ? -47.580 1.047 -14.360 1.00 36.16 82 ASP A N 1
ATOM 634 C CA . ASP A 1 82 ? -48.955 1.623 -14.322 1.00 36.16 82 ASP A CA 1
ATOM 635 C C . ASP A 1 82 ? -50.129 0.714 -13.850 1.00 36.16 82 ASP A C 1
ATOM 637 O O . ASP A 1 82 ? -50.144 -0.455 -14.216 1.00 36.16 82 ASP A O 1
ATOM 641 N N . GLU A 1 83 ? -51.159 1.088 -13.055 1.00 33.19 83 GLU A N 1
ATOM 642 C CA . GLU A 1 83 ? -52.000 2.311 -12.863 1.00 33.19 83 GLU A CA 1
ATOM 643 C C . GLU A 1 83 ? -52.730 2.303 -11.448 1.00 33.19 83 GLU A C 1
ATOM 645 O O . 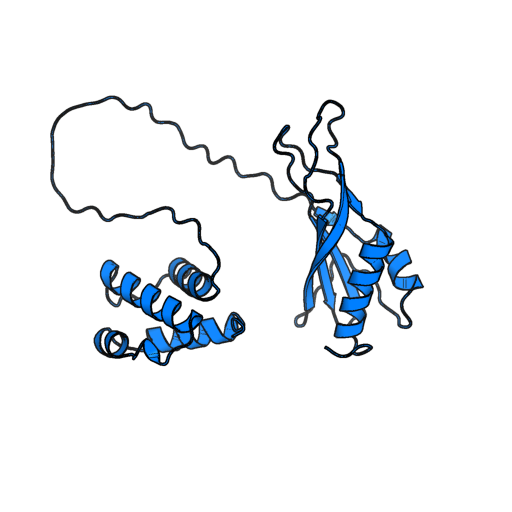GLU A 1 83 ? -52.529 1.347 -10.697 1.00 33.19 83 GLU A O 1
ATOM 650 N N . PRO A 1 84 ? -53.538 3.327 -11.024 1.00 42.81 84 PRO A N 1
ATOM 651 C CA . PRO A 1 84 ? -53.839 3.723 -9.612 1.00 42.81 84 PRO A CA 1
ATOM 652 C C . PRO A 1 84 ? -55.282 3.387 -9.104 1.00 42.81 84 PRO A C 1
ATOM 654 O O . PRO A 1 84 ? -56.005 2.692 -9.810 1.00 42.81 84 PRO A O 1
ATOM 657 N N . PRO A 1 85 ? -55.839 3.985 -8.007 1.00 57.00 85 PRO A N 1
ATOM 658 C CA . PRO A 1 85 ? -55.339 4.314 -6.649 1.00 57.00 85 PRO A CA 1
ATOM 659 C C . PRO A 1 85 ? -56.282 3.812 -5.517 1.00 57.00 85 PRO A C 1
ATOM 661 O O . PRO A 1 85 ? -57.495 3.822 -5.696 1.00 57.00 85 PRO A O 1
ATOM 664 N N . THR A 1 86 ? -55.808 3.567 -4.281 1.00 29.58 86 THR A N 1
ATOM 665 C CA . THR A 1 86 ? -56.562 3.991 -3.066 1.00 29.58 86 THR A CA 1
ATOM 666 C C . THR A 1 86 ? -55.771 3.913 -1.752 1.00 29.58 86 THR A C 1
ATOM 668 O O . THR A 1 86 ? -55.045 2.962 -1.496 1.00 29.58 86 THR A O 1
ATOM 671 N N . ALA A 1 87 ? -56.039 4.907 -0.898 1.00 34.50 87 ALA A N 1
ATOM 672 C CA . ALA A 1 87 ? -55.957 4.903 0.567 1.00 34.50 87 ALA A C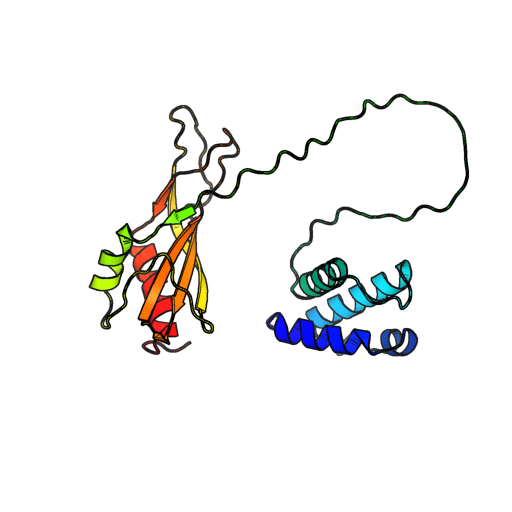A 1
ATOM 673 C C . ALA A 1 87 ? -54.573 4.911 1.257 1.00 34.50 87 ALA A C 1
ATOM 675 O 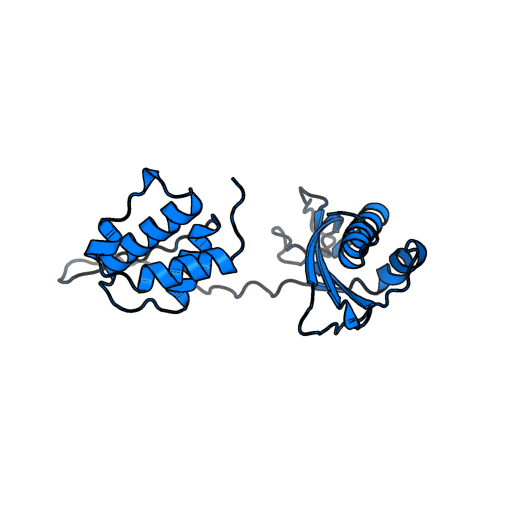O . ALA A 1 87 ? -54.002 3.902 1.650 1.00 34.50 87 ALA A O 1
ATOM 676 N N . THR A 1 88 ? -54.117 6.143 1.496 1.00 41.56 88 THR A N 1
ATOM 677 C CA . THR A 1 88 ? -53.718 6.698 2.802 1.00 41.56 88 THR A CA 1
ATOM 678 C C . THR A 1 88 ? -53.029 5.767 3.808 1.00 41.56 88 THR A C 1
ATOM 680 O O . THR A 1 88 ? -53.671 5.044 4.565 1.00 41.56 88 THR A O 1
ATOM 683 N N . THR A 1 89 ? -51.719 5.948 3.990 1.00 33.31 89 THR A N 1
ATOM 684 C CA . THR A 1 89 ? -51.138 5.895 5.340 1.00 33.31 89 THR A CA 1
ATOM 685 C C . THR A 1 89 ? -49.868 6.732 5.414 1.00 33.31 89 THR A C 1
ATOM 687 O O . THR A 1 89 ? -48.922 6.575 4.645 1.00 33.31 89 THR A O 1
ATOM 690 N N . SER A 1 90 ? -49.870 7.664 6.360 1.00 45.66 90 SER A N 1
ATOM 691 C CA . SER A 1 90 ? -48.771 8.564 6.673 1.00 45.66 90 SER A CA 1
ATOM 692 C C . SER A 1 90 ? -47.513 7.787 7.067 1.00 45.66 90 SER A C 1
ATOM 694 O O . SER A 1 90 ? -47.422 7.260 8.176 1.00 45.66 90 SER A O 1
ATOM 696 N N . THR A 1 91 ? -46.501 7.770 6.205 1.00 34.84 91 THR A N 1
ATOM 697 C CA . THR A 1 91 ? -45.136 7.411 6.598 1.00 34.84 91 THR A CA 1
ATOM 698 C C . THR A 1 91 ? -44.254 8.648 6.537 1.00 34.84 91 THR A C 1
ATOM 700 O O . THR A 1 91 ? -44.056 9.271 5.497 1.00 34.84 91 THR A O 1
ATOM 703 N N . LYS A 1 92 ? -43.751 9.031 7.715 1.00 42.66 92 LYS A N 1
ATOM 704 C CA . LYS A 1 92 ? -42.755 10.084 7.916 1.00 42.66 92 LYS A CA 1
ATOM 705 C C . LYS A 1 92 ? -41.617 9.897 6.907 1.00 42.66 92 LYS A C 1
ATOM 707 O O . LYS A 1 92 ? -40.893 8.905 6.979 1.00 42.66 92 LYS A O 1
ATOM 712 N N . LYS A 1 93 ? -41.437 10.866 6.002 1.00 38.06 93 LYS A N 1
ATOM 713 C CA . LYS A 1 93 ? -40.226 11.008 5.184 1.00 38.06 93 LYS A CA 1
ATOM 714 C C . LYS A 1 93 ? -39.025 11.111 6.131 1.00 38.06 93 LYS A C 1
ATOM 716 O O . LYS A 1 93 ? -38.734 12.184 6.653 1.00 38.06 93 LYS A O 1
ATOM 721 N N . LYS A 1 94 ? -38.318 10.001 6.360 1.00 39.31 94 LYS A N 1
ATOM 722 C CA . LYS A 1 94 ? -36.927 10.058 6.816 1.00 39.31 94 LYS A CA 1
ATOM 723 C C . LYS A 1 94 ? -36.134 10.640 5.656 1.00 39.31 94 LYS A C 1
ATOM 725 O O . LYS A 1 94 ? -35.947 9.981 4.637 1.00 39.31 94 LYS A O 1
ATOM 730 N N . ALA A 1 95 ? -35.728 11.896 5.802 1.00 42.69 95 ALA A N 1
ATOM 731 C CA . ALA A 1 95 ? -34.711 12.489 4.958 1.00 42.69 95 ALA A CA 1
ATOM 732 C C . ALA A 1 95 ? -33.473 11.585 5.030 1.00 42.69 95 ALA A C 1
ATOM 734 O O . ALA A 1 95 ? -32.799 11.526 6.057 1.00 42.69 95 ALA A O 1
ATOM 735 N N . ASN A 1 96 ? -33.214 10.832 3.959 1.00 42.00 96 ASN A N 1
ATOM 736 C CA . ASN A 1 96 ? -31.956 10.123 3.771 1.00 42.00 96 ASN A CA 1
ATOM 737 C C . ASN A 1 96 ? -30.884 11.171 3.477 1.00 42.00 96 ASN A C 1
ATOM 739 O O . ASN A 1 96 ? -30.471 11.377 2.338 1.00 42.00 96 ASN A O 1
ATOM 743 N N . ASN A 1 97 ? -30.444 11.845 4.534 1.00 45.69 97 ASN A N 1
ATOM 744 C CA . ASN A 1 97 ? -29.164 12.515 4.545 1.00 45.69 97 ASN A CA 1
ATOM 745 C C . ASN A 1 97 ? -28.129 11.378 4.538 1.00 45.69 97 ASN A C 1
ATOM 747 O O . ASN A 1 97 ? -27.773 10.848 5.589 1.00 45.69 97 ASN A O 1
ATOM 751 N N . LYS A 1 98 ? -27.727 10.901 3.348 1.00 47.75 98 LYS A N 1
ATOM 752 C CA . LYS A 1 98 ? -26.515 10.080 3.203 1.00 47.75 98 LYS A CA 1
ATOM 753 C C . LYS A 1 98 ? -25.373 11.023 3.581 1.00 47.75 98 LYS A C 1
ATOM 755 O O . LYS A 1 98 ? -24.819 11.700 2.718 1.00 47.75 98 LYS A O 1
ATOM 760 N N . GLU A 1 99 ? -25.102 11.135 4.883 1.00 54.22 99 GLU A N 1
ATOM 761 C CA . GLU A 1 99 ? -23.912 11.803 5.390 1.00 54.22 99 GLU A CA 1
ATOM 762 C C . GLU A 1 99 ? -22.741 11.230 4.608 1.00 54.22 99 GLU A C 1
ATOM 764 O O . GLU A 1 99 ? -22.501 10.018 4.583 1.00 54.22 99 GLU A O 1
ATOM 769 N N . LYS A 1 100 ? -22.084 12.113 3.862 1.00 47.91 100 LYS A N 1
ATOM 770 C CA . LYS A 1 100 ? -20.907 11.792 3.077 1.00 47.91 100 LYS A CA 1
ATOM 771 C C . LYS A 1 100 ? -19.890 11.271 4.086 1.00 47.91 100 LYS A C 1
ATOM 773 O O . LYS A 1 100 ? -19.371 12.058 4.874 1.00 47.91 100 LYS A O 1
ATOM 778 N N . LEU A 1 101 ? -19.688 9.948 4.118 1.00 55.06 101 LEU A N 1
ATOM 779 C CA . LEU A 1 101 ? -18.706 9.324 5.001 1.00 55.06 101 LEU A CA 1
ATOM 780 C C . LEU A 1 101 ? -17.406 10.124 4.867 1.00 55.06 101 LEU A C 1
ATOM 782 O O . LEU A 1 101 ? -16.998 10.401 3.730 1.00 55.06 101 LEU A O 1
ATOM 786 N N . PRO A 1 102 ? -16.798 10.547 5.985 1.00 61.75 102 PRO A N 1
ATOM 787 C CA . PRO A 1 102 ? -15.619 11.390 5.931 1.00 61.75 102 PRO A CA 1
ATOM 788 C C . PRO A 1 102 ? -14.549 10.700 5.085 1.00 61.75 102 PRO A C 1
ATOM 790 O O . PRO A 1 102 ? -14.391 9.474 5.142 1.00 61.75 102 PRO A O 1
ATOM 793 N N . ALA A 1 103 ? -13.853 11.488 4.260 1.00 69.25 103 ALA A N 1
ATOM 794 C CA . ALA A 1 103 ? -12.756 10.988 3.443 1.00 69.25 103 ALA A CA 1
ATOM 795 C C . ALA A 1 103 ? -11.783 10.213 4.342 1.00 69.25 103 ALA A C 1
ATOM 797 O O . ALA A 1 103 ? -11.502 10.636 5.466 1.00 69.25 103 ALA A O 1
ATOM 798 N N . ARG A 1 104 ? -11.332 9.041 3.880 1.00 76.06 104 ARG A N 1
ATOM 799 C CA . ARG A 1 104 ? -10.415 8.199 4.655 1.00 76.06 104 ARG A CA 1
ATOM 800 C C . ARG A 1 104 ? -9.192 9.031 5.031 1.00 76.06 104 ARG A C 1
ATOM 802 O O . ARG A 1 104 ? -8.597 9.655 4.161 1.00 76.06 104 ARG A O 1
ATOM 809 N N . LYS A 1 105 ? -8.828 9.032 6.314 1.00 89.62 105 LYS A N 1
ATOM 810 C CA . LYS A 1 105 ? -7.580 9.653 6.757 1.00 89.62 105 LYS A CA 1
ATOM 811 C C . LYS A 1 105 ? -6.407 8.786 6.298 1.00 89.62 105 LYS A C 1
ATOM 813 O O . LYS A 1 105 ? -6.397 7.574 6.524 1.00 89.62 105 LYS A O 1
ATOM 818 N N . GLU A 1 106 ? -5.451 9.424 5.644 1.00 93.38 106 GLU A N 1
ATOM 819 C CA . GLU A 1 106 ? -4.230 8.813 5.134 1.00 93.38 106 GLU A CA 1
ATOM 820 C C . GLU A 1 106 ? -3.038 9.337 5.930 1.00 93.38 106 GLU A C 1
ATOM 822 O O . GLU A 1 106 ? -3.006 10.504 6.327 1.00 93.38 106 GLU A O 1
ATOM 827 N N . VAL A 1 107 ? -2.092 8.448 6.212 1.00 95.31 107 VAL A N 1
ATOM 828 C CA . VAL A 1 107 ? -0.838 8.758 6.893 1.00 95.31 107 VAL A CA 1
ATOM 829 C C . VAL A 1 107 ? 0.300 8.433 5.937 1.00 95.31 107 VAL A C 1
ATOM 831 O O . VAL A 1 107 ? 0.349 7.339 5.373 1.00 95.31 107 VAL A O 1
ATOM 834 N N . ASP A 1 108 ? 1.188 9.400 5.749 1.00 96.12 108 ASP A N 1
ATOM 835 C CA . ASP A 1 108 ? 2.353 9.276 4.882 1.00 96.12 108 ASP A CA 1
ATOM 836 C C . ASP A 1 108 ? 3.444 8.427 5.557 1.00 96.12 108 ASP A C 1
ATOM 838 O O . ASP A 1 108 ? 3.695 8.571 6.756 1.00 96.12 108 ASP A O 1
ATOM 842 N N . GLY A 1 109 ? 4.062 7.515 4.806 1.00 96.50 109 GLY A N 1
ATOM 843 C CA . GLY A 1 109 ? 5.114 6.632 5.313 1.00 96.50 109 GLY A CA 1
ATOM 844 C C . GLY A 1 109 ? 6.548 7.134 5.115 1.00 96.50 109 GLY A C 1
ATOM 845 O O . GLY A 1 109 ? 7.470 6.372 5.399 1.00 96.50 109 GLY A O 1
ATOM 846 N N . GLU A 1 110 ? 6.763 8.380 4.679 1.00 97.31 110 GLU A N 1
ATOM 847 C CA . GLU A 1 110 ? 8.088 9.013 4.548 1.00 97.31 110 GLU A CA 1
ATOM 848 C C . GLU A 1 110 ? 8.947 8.858 5.808 1.00 97.31 110 GLU A C 1
ATOM 850 O O . GLU A 1 110 ? 10.106 8.468 5.665 1.00 97.31 110 GLU A O 1
ATOM 855 N N . PRO A 1 111 ? 8.426 9.046 7.044 1.00 97.25 111 PRO A N 1
ATOM 856 C CA . PRO A 1 111 ? 9.245 8.888 8.247 1.00 97.25 111 PRO A CA 1
ATOM 857 C C . PRO A 1 111 ? 9.796 7.468 8.436 1.00 97.25 111 PRO A C 1
ATOM 859 O O . PRO A 1 111 ? 10.709 7.261 9.225 1.00 97.25 111 PRO A O 1
ATOM 862 N N . LEU A 1 112 ? 9.235 6.476 7.737 1.00 96.81 112 LEU A N 1
ATOM 863 C CA . LEU A 1 112 ? 9.675 5.084 7.789 1.00 96.81 112 LEU A CA 1
ATOM 864 C C . LEU A 1 112 ? 10.654 4.734 6.660 1.00 96.81 112 LEU A C 1
ATOM 866 O O . LEU A 1 112 ? 11.113 3.593 6.593 1.00 96.81 112 LEU A O 1
ATOM 870 N N . HIS A 1 113 ? 10.957 5.674 5.758 1.00 97.12 113 HIS A N 1
ATOM 871 C CA . HIS A 1 113 ? 11.855 5.445 4.630 1.00 97.12 113 HIS A CA 1
ATOM 872 C C . HIS A 1 113 ? 13.263 5.065 5.080 1.00 97.12 113 HIS A C 1
ATOM 874 O O . HIS A 1 113 ? 13.828 4.126 4.530 1.00 97.12 113 HIS A O 1
ATOM 880 N N . GLU A 1 114 ? 13.798 5.727 6.107 1.00 97.06 114 GLU A N 1
ATOM 881 C CA . GLU A 1 114 ? 15.147 5.455 6.615 1.00 97.06 114 GLU A CA 1
ATOM 882 C C . GLU A 1 114 ? 15.318 3.978 7.007 1.00 97.06 114 GLU A C 1
ATOM 884 O O . GLU A 1 114 ? 16.295 3.332 6.639 1.00 97.06 114 GLU A O 1
ATOM 889 N N . HIS A 1 115 ? 14.307 3.389 7.649 1.00 97.62 115 HIS A N 1
ATOM 890 C CA . HIS A 1 115 ? 14.321 1.970 8.002 1.00 97.62 115 HIS A CA 1
ATOM 891 C C . HIS A 1 115 ? 14.312 1.035 6.788 1.00 97.62 115 HIS A C 1
ATOM 893 O O . HIS A 1 115 ? 14.839 -0.069 6.877 1.00 97.62 115 HIS A O 1
ATOM 899 N N . ILE A 1 116 ? 13.708 1.453 5.672 1.00 97.75 116 ILE A N 1
ATOM 900 C CA . ILE A 1 116 ? 13.738 0.706 4.410 1.00 97.75 116 ILE A CA 1
ATOM 901 C C . ILE A 1 116 ? 15.098 0.862 3.740 1.00 97.75 116 ILE A C 1
ATOM 903 O O . ILE A 1 116 ? 15.706 -0.137 3.375 1.00 97.75 116 ILE A O 1
ATOM 907 N N . ALA A 1 117 ? 15.589 2.095 3.614 1.00 95.75 117 ALA A N 1
ATOM 908 C CA . ALA A 1 117 ? 16.876 2.388 2.995 1.00 95.75 117 ALA A CA 1
ATOM 909 C C . ALA A 1 117 ? 18.022 1.620 3.676 1.00 95.75 117 ALA A C 1
ATOM 911 O O . ALA A 1 117 ? 18.894 1.097 2.993 1.00 95.75 117 ALA A O 1
ATOM 912 N N . ASN A 1 118 ? 17.963 1.464 5.002 1.00 96.88 118 ASN A N 1
ATOM 913 C CA . ASN A 1 118 ? 18.980 0.755 5.781 1.00 96.88 118 ASN A CA 1
ATOM 914 C C . ASN A 1 118 ? 19.005 -0.771 5.587 1.00 96.88 118 ASN A C 1
ATOM 916 O O . ASN A 1 118 ? 19.980 -1.402 5.983 1.00 96.88 118 ASN A O 1
ATOM 920 N N . ILE A 1 119 ? 17.953 -1.384 5.034 1.00 96.94 119 ILE A N 1
ATOM 921 C CA . ILE A 1 119 ? 17.873 -2.850 4.862 1.00 96.94 119 ILE A CA 1
ATOM 922 C C . ILE A 1 119 ? 17.937 -3.305 3.404 1.00 96.94 119 ILE A C 1
ATOM 924 O O . ILE A 1 119 ? 17.841 -4.503 3.134 1.00 96.94 119 ILE A O 1
ATOM 928 N N . LEU A 1 120 ? 17.999 -2.370 2.459 1.00 96.50 120 LEU A N 1
ATOM 929 C CA . LEU A 1 120 ? 18.061 -2.674 1.037 1.00 96.50 120 LEU A CA 1
ATOM 930 C C . LEU A 1 120 ? 19.507 -2.647 0.551 1.00 96.50 120 LEU A C 1
ATOM 932 O O . LEU A 1 120 ? 20.256 -1.726 0.851 1.00 96.50 120 LEU A O 1
ATOM 936 N N . ASP A 1 121 ? 19.857 -3.618 -0.289 1.00 96.00 121 ASP A N 1
ATOM 937 C CA . ASP A 1 121 ? 21.174 -3.701 -0.935 1.00 96.00 121 ASP A CA 1
ATOM 938 C C . ASP A 1 121 ? 21.276 -2.806 -2.188 1.00 96.00 121 ASP A C 1
ATOM 940 O O . ASP A 1 121 ? 22.245 -2.860 -2.943 1.00 96.00 121 ASP A O 1
ATOM 944 N N . TYR A 1 122 ? 20.246 -2.000 -2.450 1.00 96.19 122 TYR A N 1
ATOM 945 C CA . TYR A 1 122 ? 20.134 -1.122 -3.607 1.00 96.19 122 TYR A CA 1
ATOM 946 C C . TYR A 1 122 ? 19.468 0.193 -3.222 1.00 96.19 122 TYR A C 1
ATOM 948 O O . TYR A 1 122 ? 18.667 0.280 -2.292 1.00 96.19 122 TYR A O 1
ATOM 956 N N . HIS A 1 123 ? 19.784 1.230 -3.990 1.00 96.19 123 HIS A N 1
ATOM 957 C CA . HIS A 1 123 ? 19.252 2.558 -3.752 1.00 96.19 123 HIS A CA 1
ATOM 958 C C . HIS A 1 123 ? 17.794 2.675 -4.215 1.00 96.19 123 HIS A C 1
ATOM 960 O O . HIS A 1 123 ? 17.460 2.386 -5.367 1.00 96.19 123 HIS A O 1
ATOM 966 N N . VAL A 1 124 ? 16.948 3.178 -3.321 1.00 96.50 124 VAL A N 1
ATOM 967 C CA . VAL A 1 124 ? 15.595 3.665 -3.603 1.00 96.50 124 VAL A CA 1
ATOM 968 C C . VAL A 1 124 ? 15.387 4.973 -2.860 1.00 96.50 124 VAL A C 1
ATOM 970 O O . VAL A 1 124 ? 15.901 5.147 -1.758 1.00 96.50 124 VAL A O 1
ATOM 973 N N . SER A 1 125 ? 14.602 5.876 -3.435 1.00 97.25 125 SER A N 1
ATOM 974 C CA . SER A 1 125 ? 14.262 7.151 -2.796 1.00 97.25 125 SER A CA 1
ATOM 975 C C . SER A 1 125 ? 12.777 7.216 -2.466 1.00 97.25 125 SER A C 1
ATOM 977 O O . SER A 1 125 ? 11.946 6.620 -3.154 1.00 97.25 125 SER A O 1
ATOM 979 N N . TYR A 1 126 ? 12.426 7.961 -1.424 1.00 98.06 126 TYR A N 1
ATOM 980 C CA . TYR A 1 126 ? 11.030 8.260 -1.127 1.00 98.06 126 TYR A CA 1
ATOM 981 C C . TYR A 1 126 ? 10.565 9.512 -1.880 1.00 98.06 126 TYR A C 1
ATOM 983 O O . TYR A 1 126 ? 11.255 10.528 -1.872 1.00 98.06 126 TYR A O 1
ATOM 991 N N . ASP A 1 127 ? 9.392 9.454 -2.513 1.00 97.31 127 ASP A N 1
ATOM 992 C CA . ASP A 1 127 ? 8.771 10.600 -3.191 1.00 97.31 127 ASP A CA 1
ATOM 993 C C . ASP A 1 127 ? 7.251 10.610 -2.977 1.00 97.31 127 ASP A C 1
ATOM 995 O O . ASP A 1 127 ? 6.517 9.808 -3.557 1.00 97.31 127 ASP A O 1
ATOM 999 N N . LYS A 1 128 ? 6.757 11.573 -2.189 1.00 95.00 128 LYS A N 1
ATOM 1000 C CA . LYS A 1 128 ? 5.318 11.761 -1.908 1.00 95.00 128 LYS A CA 1
ATOM 1001 C C . LYS A 1 128 ? 4.467 11.912 -3.166 1.00 95.00 128 LYS A C 1
ATOM 1003 O O . LYS A 1 128 ? 3.292 11.532 -3.173 1.00 95.00 128 LYS A O 1
ATOM 1008 N N . ASN A 1 129 ? 5.060 12.454 -4.224 1.00 93.94 129 ASN A N 1
ATOM 1009 C CA . ASN A 1 129 ? 4.403 12.740 -5.488 1.00 93.94 129 ASN A CA 1
ATOM 1010 C C . ASN A 1 129 ? 4.831 11.758 -6.581 1.00 93.94 129 ASN A C 1
ATOM 1012 O O . ASN A 1 129 ? 4.810 12.123 -7.757 1.00 93.94 129 ASN A O 1
ATOM 1016 N N . VAL A 1 130 ? 5.182 10.516 -6.206 1.00 91.44 130 VAL A N 1
ATOM 1017 C CA . VAL A 1 130 ? 5.567 9.488 -7.174 1.00 91.44 130 VAL A CA 1
ATOM 1018 C C . VAL A 1 130 ? 4.518 9.387 -8.281 1.00 91.44 130 VAL A C 1
ATOM 1020 O O . VAL A 1 130 ? 3.336 9.118 -8.057 1.00 91.44 130 VAL A O 1
ATOM 1023 N N . TYR A 1 131 ? 4.959 9.648 -9.504 1.00 88.44 131 TYR A N 1
ATOM 1024 C CA . TYR A 1 131 ? 4.100 9.626 -10.671 1.00 88.44 131 TYR A CA 1
ATOM 1025 C C . TYR A 1 131 ? 4.891 9.151 -11.879 1.00 88.44 131 TYR A C 1
ATOM 1027 O O . TYR A 1 131 ? 5.900 9.740 -12.263 1.00 88.44 131 TYR A O 1
ATOM 1035 N N . CYS A 1 132 ? 4.405 8.093 -12.520 1.00 88.25 132 CYS A N 1
ATOM 1036 C CA . CYS A 1 132 ? 4.875 7.690 -13.835 1.00 88.25 132 CYS A CA 1
ATOM 1037 C C . CYS A 1 132 ? 3.804 6.869 -14.560 1.00 88.25 132 CYS A C 1
ATOM 1039 O O . CYS A 1 132 ? 2.875 6.338 -13.952 1.00 88.25 132 CYS A O 1
ATOM 1041 N N . ARG A 1 133 ? 3.938 6.729 -15.886 1.00 85.94 133 ARG A N 1
ATOM 1042 C CA . ARG A 1 133 ? 3.010 5.913 -16.696 1.00 85.94 133 ARG A CA 1
ATOM 1043 C C . ARG A 1 133 ? 3.056 4.421 -16.342 1.00 85.94 133 ARG A C 1
ATOM 1045 O O . ARG A 1 133 ? 2.106 3.703 -16.627 1.00 85.94 133 ARG A O 1
ATOM 1052 N N . SER A 1 134 ? 4.158 3.964 -15.754 1.00 91.81 134 SER A N 1
ATOM 1053 C CA . SER A 1 134 ? 4.424 2.569 -15.393 1.00 91.81 134 SER A CA 1
ATOM 1054 C C . SER A 1 134 ? 4.428 2.354 -13.877 1.00 91.81 134 SER A C 1
ATOM 1056 O O . SER A 1 134 ? 5.188 1.519 -13.382 1.00 91.81 134 SER A O 1
ATOM 1058 N N . LEU A 1 135 ? 3.632 3.139 -13.143 1.00 94.94 135 LEU A N 1
ATOM 1059 C CA . LEU A 1 135 ? 3.556 3.051 -11.691 1.00 94.94 135 LEU A CA 1
ATOM 1060 C C . LEU A 1 135 ? 3.056 1.663 -11.293 1.00 94.94 135 LEU A C 1
ATOM 1062 O O . LEU A 1 135 ? 2.037 1.179 -11.794 1.00 94.94 135 LEU A O 1
ATOM 1066 N N . ARG A 1 136 ? 3.796 1.010 -10.403 1.00 96.75 136 ARG A N 1
ATOM 1067 C CA . ARG A 1 136 ? 3.396 -0.263 -9.812 1.00 96.75 136 ARG A CA 1
ATOM 1068 C C . ARG A 1 136 ? 2.755 0.023 -8.470 1.00 96.75 136 ARG A C 1
ATOM 1070 O O . ARG A 1 136 ? 3.319 0.759 -7.672 1.00 96.75 136 ARG A O 1
ATOM 1077 N N . GLU A 1 137 ? 1.599 -0.575 -8.227 1.00 97.38 137 GLU A N 1
ATOM 1078 C CA . GLU A 1 137 ? 0.850 -0.410 -6.986 1.00 97.38 137 GLU A CA 1
ATOM 1079 C C . GLU A 1 137 ? 0.590 -1.778 -6.360 1.00 97.38 137 GLU A C 1
ATOM 1081 O O . GLU A 1 137 ? 0.258 -2.748 -7.053 1.00 97.38 137 GLU A O 1
ATOM 1086 N N . ARG A 1 138 ? 0.721 -1.865 -5.035 1.00 97.62 138 ARG A N 1
ATOM 1087 C CA . ARG A 1 138 ? 0.308 -3.045 -4.279 1.00 97.62 138 ARG A CA 1
ATOM 1088 C C . ARG A 1 138 ? -0.246 -2.666 -2.918 1.00 97.62 138 ARG A C 1
ATOM 1090 O O . ARG A 1 138 ? 0.389 -1.954 -2.147 1.00 97.62 138 ARG A O 1
ATOM 1097 N N . SER A 1 139 ? -1.406 -3.225 -2.589 1.00 97.62 139 SER A N 1
ATOM 1098 C CA . SER A 1 139 ? -1.941 -3.172 -1.230 1.00 97.62 139 SER A CA 1
ATOM 1099 C C . SER A 1 139 ? -1.259 -4.213 -0.341 1.00 97.62 139 SER A C 1
ATOM 1101 O O . SER A 1 139 ? -1.150 -5.388 -0.701 1.00 97.62 139 SER A O 1
ATOM 1103 N N . LEU A 1 140 ? -0.846 -3.782 0.843 1.00 97.50 140 LEU A N 1
ATOM 1104 C CA . LEU A 1 140 ? -0.169 -4.556 1.870 1.00 97.50 140 LEU A CA 1
ATOM 1105 C C . LEU A 1 140 ? -0.996 -4.537 3.152 1.00 97.50 140 LEU A C 1
ATOM 1107 O O . LEU A 1 140 ? -1.531 -3.512 3.570 1.00 97.50 140 LEU A O 1
ATOM 1111 N N . ALA A 1 141 ? -1.088 -5.697 3.791 1.00 96.94 141 ALA A N 1
ATOM 1112 C CA . ALA A 1 141 ? -1.609 -5.822 5.142 1.00 96.94 141 ALA A CA 1
ATOM 1113 C C . ALA A 1 141 ? -0.419 -5.785 6.099 1.00 96.94 141 ALA A C 1
ATOM 1115 O O . ALA A 1 141 ? 0.299 -6.776 6.190 1.00 96.94 141 ALA A O 1
ATOM 1116 N N . ILE A 1 142 ? -0.175 -4.670 6.779 1.00 97.12 142 ILE A N 1
ATOM 1117 C CA . ILE A 1 142 ? 0.976 -4.514 7.680 1.00 97.12 142 ILE A CA 1
ATOM 1118 C C . ILE A 1 142 ? 0.502 -4.672 9.121 1.00 97.12 142 ILE A C 1
ATOM 1120 O O . ILE A 1 142 ? -0.553 -4.149 9.482 1.00 97.12 142 ILE A O 1
ATOM 1124 N N . PHE A 1 143 ? 1.232 -5.438 9.934 1.00 96.62 143 PHE A N 1
ATOM 1125 C CA . PHE A 1 143 ? 0.879 -5.581 11.342 1.00 96.62 143 PHE A CA 1
ATOM 1126 C C . PHE A 1 143 ? 1.178 -4.296 12.119 1.00 96.62 143 PHE A C 1
ATOM 1128 O O . PHE A 1 143 ? 2.025 -3.491 11.743 1.00 96.62 143 PHE A O 1
ATOM 1135 N N . GLY A 1 144 ? 0.432 -4.074 13.191 1.00 94.88 144 GLY A N 1
ATOM 1136 C CA . GLY A 1 144 ? 0.535 -2.888 14.018 1.00 94.88 144 GLY A CA 1
ATOM 1137 C C . GLY A 1 144 ? -0.603 -2.793 15.024 1.00 94.88 144 GLY A C 1
ATOM 1138 O O . GLY A 1 144 ? -1.330 -3.751 15.298 1.00 94.88 144 GLY A O 1
ATOM 1139 N N . LYS A 1 145 ? -0.774 -1.603 15.582 1.00 93.81 145 LYS A N 1
ATOM 1140 C CA . LYS A 1 145 ? -1.832 -1.261 16.528 1.00 93.81 145 LYS A CA 1
ATOM 1141 C C . LYS A 1 145 ? -2.615 -0.076 15.984 1.00 93.81 145 LYS A C 1
ATOM 1143 O O . LYS A 1 145 ? -2.077 0.788 15.304 1.00 93.81 145 LYS A O 1
ATOM 1148 N N . LEU A 1 146 ? -3.905 -0.044 16.291 1.00 93.06 146 LEU A N 1
ATOM 1149 C CA . LEU A 1 146 ? -4.782 1.077 15.976 1.00 93.06 146 LEU A CA 1
ATOM 1150 C C . LEU A 1 146 ? -5.237 1.680 17.295 1.00 93.06 146 LEU A C 1
ATOM 1152 O O . LEU A 1 146 ? -5.828 0.983 18.126 1.00 93.06 146 LEU A O 1
ATOM 1156 N N . ARG A 1 147 ? -4.938 2.964 17.494 1.00 92.12 147 ARG A N 1
ATOM 1157 C CA . ARG A 1 147 ? -5.319 3.699 18.698 1.00 92.12 147 ARG A CA 1
ATOM 1158 C C . ARG A 1 147 ? -6.393 4.717 18.356 1.00 92.12 147 ARG A C 1
ATOM 1160 O O . ARG A 1 147 ? -6.268 5.475 17.402 1.00 92.12 147 ARG A O 1
ATOM 1167 N N . CYS A 1 148 ? -7.459 4.749 19.150 1.00 93.62 148 CYS A N 1
ATOM 1168 C CA . CYS A 1 148 ? -8.418 5.840 19.059 1.00 93.62 148 CYS A CA 1
ATOM 1169 C C . CYS A 1 148 ? -7.764 7.118 19.604 1.00 93.62 148 CYS A C 1
ATOM 1171 O O . CYS A 1 148 ? -7.281 7.071 20.739 1.00 93.62 148 CYS A O 1
ATOM 1173 N N . PRO A 1 149 ? -7.779 8.248 18.874 1.00 91.50 149 PRO A N 1
ATOM 1174 C CA . PRO A 1 149 ? -7.216 9.497 19.389 1.00 91.50 149 PRO A CA 1
ATOM 1175 C C . PRO A 1 149 ? -8.015 10.022 20.590 1.00 91.50 149 PRO A C 1
ATOM 1177 O O . PRO A 1 149 ? -7.461 10.639 21.494 1.00 91.50 149 PRO A O 1
ATOM 1180 N N . ARG A 1 150 ? -9.323 9.729 20.647 1.00 93.56 150 ARG A N 1
ATOM 1181 C CA . ARG A 1 150 ? -10.202 10.125 21.753 1.00 93.56 150 ARG A CA 1
ATOM 1182 C C . ARG A 1 150 ? -9.867 9.354 23.046 1.00 93.56 150 ARG A C 1
ATOM 1184 O O . ARG A 1 150 ? -10.153 8.154 23.094 1.00 93.56 150 ARG A O 1
ATOM 1191 N N . PRO A 1 151 ? -9.372 10.010 24.119 1.00 90.38 151 PRO A N 1
ATOM 1192 C CA . PRO A 1 151 ? -8.901 9.328 25.335 1.00 90.38 151 PRO A CA 1
ATOM 1193 C C . PRO A 1 151 ? -9.993 8.552 26.078 1.00 90.38 151 PRO A C 1
ATOM 1195 O O . PRO A 1 151 ? -9.732 7.527 26.700 1.00 90.38 151 PRO A O 1
ATOM 1198 N N . THR A 1 152 ? -11.237 9.025 25.996 1.00 92.69 152 THR A N 1
ATOM 1199 C CA . THR A 1 152 ? -12.400 8.392 26.632 1.00 92.69 152 THR A CA 1
ATOM 1200 C C . THR A 1 152 ? -12.952 7.210 25.832 1.00 92.69 152 THR A C 1
ATOM 1202 O O . THR A 1 152 ? -13.801 6.465 26.326 1.00 92.69 152 THR A O 1
ATOM 1205 N N . CYS A 1 153 ? -12.487 7.002 24.595 1.00 91.94 153 CYS A N 1
ATOM 1206 C CA . CYS A 1 153 ? -12.978 5.929 23.746 1.00 91.94 153 CYS A CA 1
ATOM 1207 C C . CYS A 1 153 ? -12.314 4.595 24.104 1.00 91.94 153 CYS A C 1
ATOM 1209 O O . CYS A 1 153 ? -11.104 4.426 23.995 1.00 91.94 153 CYS A O 1
ATOM 1211 N N . ARG A 1 154 ? -13.133 3.597 24.453 1.00 89.94 154 ARG A N 1
ATOM 1212 C CA . ARG A 1 154 ? -12.677 2.240 24.805 1.00 89.94 154 ARG A CA 1
ATOM 1213 C C . ARG A 1 154 ? -12.682 1.269 23.619 1.00 89.94 154 ARG A C 1
ATOM 1215 O O . ARG A 1 154 ? -12.700 0.052 23.815 1.00 89.94 154 ARG A O 1
ATOM 1222 N N . LYS A 1 155 ? -12.726 1.776 22.379 1.00 91.06 155 LYS A N 1
ATOM 1223 C CA . LYS A 1 155 ? -12.773 0.917 21.191 1.00 91.06 155 LYS A CA 1
ATOM 1224 C C . LYS A 1 155 ? -11.500 0.076 21.107 1.00 91.06 155 LYS A C 1
ATOM 1226 O O . LYS A 1 155 ? -10.396 0.602 21.058 1.00 91.06 155 LYS A O 1
ATOM 1231 N N . LYS A 1 156 ? -11.690 -1.240 21.017 1.00 88.50 156 LYS A N 1
ATOM 1232 C CA . LYS A 1 156 ? -10.648 -2.204 20.658 1.00 88.50 156 LYS A CA 1
ATOM 1233 C C . LYS A 1 156 ? -10.836 -2.640 19.208 1.00 88.50 156 LYS A C 1
ATOM 1235 O O . LYS A 1 156 ? -11.956 -2.972 18.793 1.00 88.50 156 LYS A O 1
ATOM 1240 N N . TRP A 1 157 ? -9.760 -2.606 18.431 1.00 88.62 157 TRP A N 1
ATOM 1241 C CA . TRP A 1 157 ? -9.730 -3.153 17.078 1.00 88.62 157 TRP A CA 1
ATOM 1242 C C . TRP A 1 157 ? -9.481 -4.655 17.151 1.00 88.62 157 TRP A C 1
ATOM 1244 O O . TRP A 1 157 ? -8.625 -5.102 17.905 1.00 88.62 157 TRP A O 1
ATOM 1254 N N . ALA A 1 158 ? -10.270 -5.429 16.402 1.00 84.12 158 ALA A N 1
ATOM 1255 C CA . ALA A 1 158 ? -10.150 -6.886 16.386 1.00 84.12 158 ALA A CA 1
ATOM 1256 C C . ALA A 1 158 ? -8.888 -7.345 15.640 1.00 84.12 158 ALA A C 1
ATOM 1258 O O . ALA A 1 158 ? -8.303 -8.363 15.986 1.00 84.12 158 ALA A O 1
ATOM 1259 N N . SER A 1 159 ? -8.462 -6.578 14.632 1.00 85.50 159 SER A N 1
ATOM 1260 C CA . SER A 1 159 ? -7.239 -6.817 13.873 1.00 85.50 159 SER A CA 1
ATOM 1261 C C . SER A 1 159 ? -6.206 -5.736 14.173 1.00 85.50 159 SER A C 1
ATOM 1263 O O . SER A 1 159 ? -6.500 -4.550 14.019 1.00 85.50 159 SER A O 1
ATOM 1265 N N . GLY A 1 160 ? -4.979 -6.144 14.485 1.00 88.94 160 GLY A N 1
ATOM 1266 C CA . GLY A 1 160 ? -3.799 -5.279 14.444 1.00 88.94 160 GLY A CA 1
ATOM 1267 C C . GLY A 1 160 ? -3.251 -5.121 13.024 1.00 88.94 160 GLY A C 1
ATOM 1268 O O . GLY A 1 160 ? -2.053 -5.225 12.823 1.00 88.94 160 GLY A O 1
ATOM 1269 N N . ILE A 1 161 ? -4.119 -4.986 12.018 1.00 94.06 161 ILE A N 1
ATOM 1270 C CA . ILE A 1 161 ? -3.716 -4.880 10.611 1.00 94.06 161 ILE A CA 1
ATOM 1271 C C . ILE A 1 161 ? -4.016 -3.466 10.127 1.00 94.06 161 ILE A C 1
ATOM 1273 O O . ILE A 1 161 ? -5.164 -3.019 10.164 1.00 94.06 161 ILE A O 1
ATOM 1277 N N . CYS A 1 162 ? -2.985 -2.795 9.632 1.00 94.88 162 CYS A N 1
ATOM 1278 C CA . CYS A 1 162 ? -3.069 -1.520 8.941 1.00 94.88 162 CYS A CA 1
ATOM 1279 C C . CYS A 1 162 ? -3.004 -1.778 7.433 1.00 94.88 162 CYS A C 1
ATOM 1281 O O . CYS A 1 162 ? -2.130 -2.500 6.948 1.00 94.88 162 CYS A O 1
ATOM 1283 N N . ALA A 1 163 ? -3.970 -1.232 6.696 1.00 95.69 163 ALA A N 1
ATOM 1284 C CA . ALA A 1 163 ? -3.964 -1.310 5.245 1.00 95.69 163 ALA A CA 1
ATOM 1285 C C . ALA A 1 163 ? -3.000 -0.251 4.713 1.00 95.69 163 ALA A C 1
ATOM 1287 O O . ALA A 1 163 ? -3.195 0.936 4.971 1.00 95.69 163 ALA A O 1
ATOM 1288 N N . THR A 1 164 ? -1.996 -0.688 3.969 1.00 97.56 164 THR A N 1
ATOM 1289 C CA . THR A 1 164 ? -0.971 0.179 3.395 1.00 97.56 164 THR A CA 1
ATOM 1290 C C . THR A 1 164 ? -0.960 -0.006 1.888 1.00 97.56 164 THR A C 1
ATOM 1292 O O . THR A 1 164 ? -1.065 -1.130 1.405 1.00 97.56 164 THR A O 1
ATOM 1295 N N . VAL A 1 165 ? -0.846 1.070 1.128 1.00 97.88 165 VAL A N 1
ATOM 1296 C CA . VAL A 1 165 ? -0.607 1.031 -0.315 1.00 97.88 165 VAL A CA 1
ATOM 1297 C C . VAL A 1 165 ? 0.848 1.397 -0.545 1.00 97.88 165 VAL A C 1
ATOM 1299 O O . VAL A 1 165 ? 1.321 2.383 0.007 1.00 97.88 165 VAL A O 1
ATOM 1302 N N . LEU A 1 166 ? 1.556 0.575 -1.313 1.00 98.38 166 LEU A N 1
ATOM 1303 C CA . LEU A 1 166 ? 2.904 0.853 -1.789 1.00 98.38 166 LEU A CA 1
ATOM 1304 C C . LEU A 1 166 ? 2.825 1.157 -3.283 1.00 98.38 166 LEU A C 1
ATOM 1306 O O . LEU A 1 166 ? 2.314 0.339 -4.053 1.00 98.38 166 LEU A O 1
ATOM 1310 N N . GLU A 1 167 ? 3.360 2.304 -3.673 1.00 98.25 167 GLU A N 1
ATOM 1311 C CA . GLU A 1 167 ? 3.482 2.737 -5.061 1.00 98.25 167 GLU A CA 1
ATOM 1312 C C . GLU A 1 167 ? 4.958 2.901 -5.406 1.00 98.25 167 GLU A C 1
ATOM 1314 O O . GLU A 1 167 ? 5.714 3.475 -4.628 1.00 98.25 167 GLU A O 1
ATOM 1319 N N . PHE A 1 168 ? 5.373 2.396 -6.563 1.00 98.06 168 PHE A N 1
ATOM 1320 C CA . PHE A 1 168 ? 6.764 2.413 -7.006 1.00 98.06 168 PHE A CA 1
ATOM 1321 C C . PHE A 1 168 ? 6.867 2.793 -8.475 1.00 98.06 168 PHE A C 1
ATOM 1323 O O . PHE A 1 168 ? 6.132 2.277 -9.323 1.00 98.06 168 PHE A O 1
ATOM 1330 N N . SER A 1 169 ? 7.828 3.657 -8.774 1.00 97.56 169 SER A N 1
ATOM 1331 C CA . SER A 1 169 ? 8.210 4.066 -10.115 1.00 97.56 169 SER A CA 1
ATOM 1332 C C . SER A 1 169 ? 9.549 3.418 -10.481 1.00 97.56 169 SER A C 1
ATOM 1334 O O . SER A 1 169 ? 10.598 3.909 -10.062 1.00 97.56 169 SER A O 1
ATOM 1336 N N . PRO A 1 170 ? 9.545 2.342 -11.295 1.00 95.38 170 PRO A N 1
ATOM 1337 C CA . PRO A 1 170 ? 10.783 1.719 -11.753 1.00 95.38 170 PRO A CA 1
ATOM 1338 C C . PRO A 1 170 ? 11.749 2.679 -12.472 1.00 95.38 170 PRO A C 1
ATOM 1340 O O . PRO A 1 170 ? 12.940 2.598 -12.195 1.00 95.38 170 PRO A O 1
ATOM 1343 N N . PRO A 1 171 ? 11.296 3.610 -13.345 1.00 95.50 171 PRO A N 1
ATOM 1344 C CA . PRO A 1 171 ? 12.214 4.510 -14.050 1.00 95.50 171 PRO A CA 1
ATOM 1345 C C . PRO A 1 171 ? 13.019 5.444 -13.139 1.00 95.50 171 PRO A C 1
ATOM 1347 O O . PRO A 1 171 ? 14.158 5.762 -13.456 1.00 95.50 171 PRO A O 1
ATOM 1350 N N . SER A 1 172 ? 12.424 5.906 -12.037 1.00 95.50 172 SER A N 1
ATOM 1351 C CA . SER A 1 172 ? 13.048 6.861 -11.111 1.00 95.50 172 SER A CA 1
ATOM 1352 C C . SER A 1 172 ? 13.568 6.212 -9.832 1.00 95.50 172 SER A C 1
ATOM 1354 O O . SER A 1 172 ? 14.139 6.908 -9.002 1.00 95.50 172 SER A O 1
ATOM 1356 N N . MET A 1 173 ? 13.358 4.903 -9.647 1.00 96.62 173 MET A N 1
ATOM 1357 C CA . MET A 1 173 ? 13.660 4.188 -8.401 1.00 96.62 173 MET A CA 1
ATOM 1358 C C . MET A 1 173 ? 13.061 4.872 -7.159 1.00 96.62 173 MET A C 1
ATOM 1360 O O . MET A 1 173 ? 13.617 4.805 -6.062 1.00 96.62 173 MET A O 1
ATOM 1364 N N . THR A 1 174 ? 11.909 5.526 -7.329 1.00 97.88 174 THR A N 1
ATOM 1365 C CA . THR A 1 174 ? 11.193 6.207 -6.248 1.00 97.88 174 THR A CA 1
ATOM 1366 C C . THR A 1 174 ? 9.965 5.423 -5.825 1.00 97.88 174 THR A C 1
ATOM 1368 O O . THR A 1 174 ? 9.294 4.797 -6.651 1.00 97.88 174 THR A O 1
ATOM 1371 N N . TYR A 1 175 ? 9.645 5.466 -4.538 1.00 98.31 175 TYR A N 1
ATOM 1372 C CA . TYR A 1 175 ? 8.425 4.873 -4.006 1.00 98.31 175 TYR A CA 1
ATOM 1373 C C . TYR A 1 175 ? 7.738 5.799 -3.006 1.00 98.31 175 TYR A C 1
ATOM 1375 O O . TYR A 1 175 ? 8.349 6.720 -2.467 1.00 98.31 175 TYR A O 1
ATOM 1383 N N . ARG A 1 176 ? 6.467 5.516 -2.726 1.00 98.06 176 ARG A N 1
ATOM 1384 C CA . ARG A 1 176 ? 5.772 6.041 -1.550 1.00 98.06 176 ARG A CA 1
ATOM 1385 C C . ARG A 1 176 ? 4.909 4.980 -0.911 1.00 98.06 176 ARG A C 1
ATOM 1387 O O . ARG A 1 176 ? 4.512 4.005 -1.552 1.00 98.06 176 ARG A O 1
ATOM 1394 N N . THR A 1 177 ? 4.579 5.208 0.347 1.00 98.06 177 THR A N 1
ATOM 1395 C CA . THR A 1 177 ? 3.663 4.351 1.091 1.00 98.06 177 THR A CA 1
ATOM 1396 C C . THR A 1 177 ? 2.587 5.183 1.753 1.00 98.06 177 THR A C 1
ATOM 1398 O O . THR A 1 177 ? 2.896 6.099 2.512 1.00 98.06 177 THR A O 1
ATOM 1401 N N . THR A 1 178 ? 1.336 4.799 1.533 1.00 97.50 178 THR A N 1
ATOM 1402 C CA . THR A 1 178 ? 0.170 5.435 2.144 1.00 97.50 178 THR A CA 1
ATOM 1403 C C . THR A 1 178 ? -0.489 4.465 3.105 1.00 97.50 178 THR A C 1
ATOM 1405 O O . THR A 1 178 ? -0.906 3.374 2.719 1.00 97.50 178 THR A O 1
ATOM 1408 N N . ILE A 1 179 ? -0.594 4.848 4.372 1.00 96.94 179 ILE A N 1
ATOM 1409 C CA . ILE A 1 179 ? -1.189 4.033 5.431 1.00 96.94 179 ILE A CA 1
ATOM 1410 C C . ILE A 1 179 ? -2.606 4.546 5.679 1.00 96.94 179 ILE A C 1
ATOM 1412 O O . ILE A 1 179 ? -2.812 5.699 6.057 1.00 96.94 179 ILE A O 1
ATOM 1416 N N . HIS A 1 180 ? -3.607 3.695 5.481 1.00 94.44 180 HIS A N 1
ATOM 1417 C CA . HIS A 1 180 ? -5.001 4.080 5.667 1.00 94.44 180 HIS A CA 1
ATOM 1418 C C . HIS A 1 180 ? -5.439 3.888 7.121 1.00 94.44 180 HIS A C 1
ATOM 1420 O O . HIS A 1 180 ? -5.464 2.768 7.647 1.00 94.44 180 HIS A O 1
ATOM 1426 N N . SER A 1 181 ? -5.878 4.976 7.750 1.00 92.12 181 SER A N 1
ATOM 1427 C CA . SER A 1 181 ? -6.529 4.929 9.056 1.00 92.12 181 SER A CA 1
ATOM 1428 C C . SER A 1 181 ? -7.898 4.256 8.970 1.00 92.12 181 SER A C 1
ATOM 1430 O O . SER A 1 181 ? -8.672 4.451 8.030 1.00 92.12 181 SER A O 1
ATOM 1432 N N . GLN A 1 182 ? -8.248 3.503 10.011 1.00 91.44 182 GLN A N 1
ATOM 1433 C CA . GLN A 1 182 ? -9.572 2.899 10.142 1.00 91.44 182 GLN A CA 1
ATOM 1434 C C . GLN A 1 182 ? -10.507 3.792 10.961 1.00 91.44 182 GLN A C 1
ATOM 1436 O O . GLN A 1 182 ? -10.112 4.328 11.993 1.00 91.44 182 GLN A O 1
ATOM 1441 N N . GLY A 1 183 ? -11.766 3.913 10.541 1.00 91.62 183 GLY A N 1
ATOM 1442 C CA . GLY A 1 183 ? -12.784 4.636 11.306 1.00 91.62 183 GLY A CA 1
ATOM 1443 C C . GLY A 1 183 ? -13.160 3.913 12.605 1.00 91.62 183 GLY A C 1
ATOM 1444 O O . GLY A 1 183 ? -13.411 2.702 12.621 1.00 91.62 183 GLY A O 1
ATOM 1445 N N . CYS A 1 184 ? -13.235 4.654 13.706 1.00 91.69 184 CYS A N 1
ATOM 1446 C CA . CYS A 1 184 ? -13.698 4.163 14.993 1.00 91.69 184 CYS A CA 1
ATOM 1447 C C . CYS A 1 184 ? -15.230 4.174 15.042 1.00 91.69 184 CYS A C 1
ATOM 1449 O O . CYS A 1 184 ? -15.853 5.218 15.199 1.00 91.69 184 CYS A O 1
ATOM 1451 N N . ARG A 1 185 ? -15.864 2.997 15.004 1.00 89.12 185 ARG A N 1
ATOM 1452 C CA . ARG A 1 185 ? -17.338 2.885 15.078 1.00 89.12 185 ARG A CA 1
ATOM 1453 C C . ARG A 1 185 ? -17.955 3.395 16.387 1.00 89.12 185 ARG A C 1
ATOM 1455 O O . ARG A 1 185 ? -19.158 3.598 16.431 1.00 89.12 185 ARG A O 1
ATOM 1462 N N . ALA A 1 186 ? -17.161 3.546 17.448 1.00 90.38 186 ALA A N 1
ATOM 1463 C CA . ALA A 1 186 ? -17.662 3.993 18.746 1.00 90.38 186 ALA A CA 1
ATOM 1464 C C . ALA A 1 186 ? -17.749 5.522 18.864 1.00 90.38 186 ALA A C 1
ATOM 1466 O O . ALA A 1 186 ? -18.592 6.014 19.601 1.00 90.38 186 ALA A O 1
ATOM 1467 N N . CYS A 1 187 ? -16.875 6.269 18.183 1.00 90.50 187 CYS A N 1
ATOM 1468 C CA . CYS A 1 187 ? -16.819 7.730 18.318 1.00 90.50 187 CYS A CA 1
ATOM 1469 C C . CYS A 1 187 ? -16.793 8.503 16.992 1.00 90.50 187 CYS A C 1
ATOM 1471 O O . CYS A 1 187 ? -16.858 9.726 17.023 1.00 90.50 187 CYS A O 1
ATOM 1473 N N . GLY A 1 188 ? -16.700 7.815 15.851 1.00 88.44 188 GLY A N 1
ATOM 1474 C CA . GLY A 1 188 ? -16.634 8.414 14.516 1.00 88.44 188 GLY A CA 1
ATOM 1475 C C . GLY A 1 188 ? -15.229 8.834 14.070 1.00 88.44 188 GLY A C 1
ATOM 1476 O O . GLY A 1 188 ? -14.992 8.924 12.870 1.00 88.44 188 GLY A O 1
ATOM 1477 N N . ASP A 1 189 ? -14.286 9.023 15.000 1.00 90.94 189 ASP A N 1
ATOM 1478 C CA . ASP A 1 189 ? -12.929 9.492 14.686 1.00 90.94 189 ASP A CA 1
ATOM 1479 C C . ASP A 1 189 ? -12.084 8.430 13.959 1.00 90.94 189 ASP A C 1
ATOM 1481 O O . ASP A 1 189 ? -12.311 7.224 14.084 1.00 90.94 189 ASP A O 1
ATOM 1485 N N . PHE A 1 190 ? -11.055 8.860 13.226 1.00 92.88 190 PHE A N 1
ATOM 1486 C CA . PHE A 1 190 ? -10.083 7.951 12.613 1.00 92.88 190 PHE A CA 1
ATOM 1487 C C . PHE A 1 190 ? -9.029 7.498 13.618 1.00 92.88 190 PHE A C 1
ATOM 1489 O O . PHE A 1 190 ? -8.458 8.309 14.342 1.00 92.88 190 PHE A O 1
ATOM 1496 N N . ALA A 1 191 ? -8.741 6.199 13.623 1.00 93.00 191 ALA A N 1
ATOM 1497 C CA . ALA A 1 191 ? -7.664 5.635 14.415 1.00 93.00 191 ALA A CA 1
ATOM 1498 C C . ALA A 1 191 ? -6.294 6.104 13.920 1.00 93.00 191 ALA A C 1
ATOM 1500 O O . ALA A 1 191 ? -6.056 6.225 12.715 1.00 93.00 191 ALA A O 1
ATOM 1501 N N . GLU A 1 192 ? -5.379 6.284 14.859 1.00 93.00 192 GLU A N 1
ATOM 1502 C CA . GLU A 1 192 ? -3.964 6.494 14.594 1.00 93.00 192 GLU A CA 1
ATOM 1503 C C . GLU A 1 192 ? -3.285 5.126 14.435 1.00 93.00 192 GLU A C 1
ATOM 1505 O O . GLU A 1 192 ? -3.332 4.309 15.367 1.00 93.00 192 GLU A O 1
ATOM 1510 N N . PRO A 1 193 ? -2.714 4.828 13.254 1.00 94.75 193 PRO A N 1
ATOM 1511 C CA . PRO A 1 193 ? -1.957 3.607 13.043 1.00 94.75 193 PRO A CA 1
ATOM 1512 C C . PRO A 1 193 ? -0.582 3.716 13.707 1.00 94.75 193 PRO A C 1
ATOM 1514 O O . PRO A 1 193 ? 0.130 4.701 13.548 1.00 94.75 193 PRO A O 1
ATOM 1517 N N . GLN A 1 194 ? -0.200 2.669 14.427 1.00 94.50 194 GLN A N 1
ATOM 1518 C CA . GLN A 1 194 ? 1.140 2.454 14.961 1.00 94.50 194 GLN A CA 1
ATOM 1519 C C . GLN A 1 194 ? 1.662 1.164 14.343 1.00 94.50 194 GLN A C 1
ATOM 1521 O O . GLN A 1 194 ? 1.256 0.075 14.750 1.00 94.50 194 GLN A O 1
ATOM 1526 N N . LEU A 1 195 ? 2.482 1.280 13.305 1.00 96.12 195 LEU A N 1
ATOM 1527 C CA . LEU A 1 195 ? 2.965 0.113 12.577 1.00 96.12 195 LEU A CA 1
ATOM 1528 C C . LEU A 1 195 ? 4.001 -0.660 13.391 1.00 96.12 195 LEU A C 1
ATOM 1530 O O . LEU A 1 195 ? 4.810 -0.074 14.106 1.00 96.12 195 LEU A O 1
ATOM 1534 N N . ASP A 1 196 ? 3.962 -1.981 13.259 1.00 96.75 196 ASP A N 1
ATOM 1535 C CA . ASP A 1 196 ? 5.066 -2.837 13.662 1.00 96.75 196 ASP A CA 1
ATOM 1536 C C . ASP A 1 196 ? 6.202 -2.675 12.648 1.00 96.75 196 ASP A C 1
ATOM 1538 O O . ASP A 1 196 ? 6.001 -2.890 11.447 1.00 96.75 196 ASP A O 1
ATOM 1542 N N . LEU A 1 197 ? 7.368 -2.234 13.122 1.00 97.31 197 LEU A N 1
ATOM 1543 C CA . LEU A 1 197 ? 8.449 -1.818 12.236 1.00 97.31 197 LEU A CA 1
ATOM 1544 C C . LEU A 1 197 ? 9.000 -2.996 11.428 1.00 97.31 197 LEU A C 1
ATOM 1546 O O . LEU A 1 197 ? 9.180 -2.864 10.224 1.00 97.31 197 LEU A O 1
ATOM 1550 N N . GLU A 1 198 ? 9.190 -4.155 12.057 1.00 97.12 198 GLU A N 1
ATOM 1551 C CA . GLU A 1 198 ? 9.687 -5.366 11.397 1.00 97.12 198 GLU A CA 1
ATOM 1552 C C . GLU A 1 198 ? 8.710 -5.867 10.324 1.00 97.12 198 GLU A C 1
ATOM 1554 O O . GLU A 1 198 ? 9.104 -6.140 9.185 1.00 97.12 198 GLU A O 1
ATOM 1559 N N . SER A 1 199 ? 7.410 -5.929 10.641 1.00 97.19 199 SER A N 1
ATOM 1560 C CA . SER A 1 199 ? 6.386 -6.281 9.658 1.00 97.19 199 SER A CA 1
ATOM 1561 C C . SER A 1 199 ? 6.300 -5.259 8.528 1.00 97.19 199 SER A C 1
ATOM 1563 O O . SER A 1 199 ? 5.946 -5.651 7.411 1.00 97.19 199 SER A O 1
ATOM 1565 N N . TYR A 1 200 ? 6.514 -3.971 8.803 1.00 98.00 200 TYR A N 1
ATOM 1566 C CA . TYR A 1 200 ? 6.495 -2.931 7.781 1.00 98.00 200 TYR A CA 1
ATOM 1567 C C . TYR A 1 200 ? 7.674 -3.101 6.829 1.00 98.00 200 TYR A C 1
ATOM 1569 O O . TYR A 1 200 ? 7.472 -3.270 5.623 1.00 98.00 200 TYR A O 1
ATOM 1577 N N . THR A 1 201 ? 8.888 -3.125 7.376 1.00 98.06 201 THR A N 1
ATOM 1578 C CA . THR A 1 201 ? 10.115 -3.155 6.588 1.00 98.06 201 THR A CA 1
ATOM 1579 C C . THR A 1 201 ? 10.226 -4.433 5.773 1.00 98.06 201 THR A C 1
ATOM 1581 O O . THR A 1 201 ? 10.444 -4.363 4.564 1.00 98.06 201 THR A O 1
ATOM 1584 N N . SER A 1 202 ? 9.932 -5.585 6.380 1.00 97.62 202 SER A N 1
ATOM 1585 C CA . SER A 1 202 ? 9.951 -6.882 5.698 1.00 97.62 202 SER A CA 1
ATOM 1586 C C . SER A 1 202 ? 8.984 -6.928 4.517 1.00 97.62 202 SER A C 1
ATOM 1588 O O . SER A 1 202 ? 9.339 -7.409 3.443 1.00 97.62 202 SER A O 1
ATOM 1590 N N . LYS A 1 203 ? 7.755 -6.409 4.673 1.00 98.06 203 LYS A N 1
ATOM 1591 C CA . LYS A 1 203 ? 6.747 -6.445 3.598 1.00 98.06 203 LYS A CA 1
ATOM 1592 C C . LYS A 1 203 ? 7.041 -5.448 2.490 1.00 98.06 203 LYS A C 1
ATOM 1594 O O . LYS A 1 203 ? 6.846 -5.789 1.328 1.00 98.06 203 LYS A O 1
ATOM 1599 N N . VAL A 1 204 ? 7.496 -4.243 2.826 1.00 98.19 204 VAL A N 1
ATOM 1600 C CA . VAL A 1 204 ? 7.867 -3.245 1.816 1.00 98.19 204 VAL A CA 1
ATOM 1601 C C . VAL A 1 204 ? 9.092 -3.720 1.034 1.00 98.19 204 VAL A C 1
ATOM 1603 O O . VAL A 1 204 ? 9.014 -3.776 -0.192 1.00 98.19 204 VAL A O 1
ATOM 1606 N N . LYS A 1 205 ? 10.156 -4.178 1.714 1.00 98.12 205 LYS A N 1
ATOM 1607 C CA . LYS A 1 205 ? 11.336 -4.784 1.071 1.00 98.12 205 LYS A CA 1
ATOM 1608 C C . LYS A 1 205 ? 10.942 -5.931 0.153 1.00 98.12 205 LYS A C 1
ATOM 1610 O O . LYS A 1 205 ? 11.315 -5.928 -1.011 1.00 98.12 205 LYS A O 1
ATOM 1615 N N . TRP A 1 206 ? 10.116 -6.859 0.635 1.00 97.81 206 TRP A N 1
ATOM 1616 C CA . TRP A 1 206 ? 9.667 -8.007 -0.154 1.00 97.81 206 TRP A CA 1
ATOM 1617 C C . TRP A 1 206 ? 9.031 -7.602 -1.495 1.00 97.81 206 TRP A C 1
ATOM 1619 O O . TRP A 1 206 ? 9.275 -8.245 -2.516 1.00 97.81 206 TRP A O 1
ATOM 1629 N N . VAL A 1 207 ? 8.229 -6.531 -1.517 1.00 98.00 207 VAL A N 1
ATOM 1630 C CA . VAL A 1 207 ? 7.611 -6.036 -2.758 1.00 98.00 207 VAL A CA 1
ATOM 1631 C C . VAL A 1 207 ? 8.609 -5.280 -3.627 1.00 98.00 207 VAL A C 1
ATOM 1633 O O . VAL A 1 207 ? 8.585 -5.442 -4.847 1.00 98.00 207 VAL A O 1
ATOM 1636 N N . LEU A 1 208 ? 9.467 -4.458 -3.023 1.00 98.00 208 LEU A N 1
ATOM 1637 C CA . LEU A 1 208 ? 10.491 -3.724 -3.761 1.00 98.00 208 LEU A CA 1
ATOM 1638 C C . LEU A 1 208 ? 11.483 -4.686 -4.420 1.00 98.00 208 LEU A C 1
ATOM 1640 O O . LEU A 1 208 ? 11.769 -4.514 -5.601 1.00 98.00 208 LEU A O 1
ATOM 1644 N N . ASP A 1 209 ? 11.908 -5.748 -3.733 1.00 97.81 209 ASP A N 1
ATOM 1645 C CA . ASP A 1 209 ? 12.799 -6.775 -4.283 1.00 97.81 209 ASP A CA 1
ATOM 1646 C C . ASP A 1 209 ? 12.161 -7.460 -5.493 1.00 97.81 209 ASP A C 1
ATOM 1648 O O . ASP A 1 209 ? 12.788 -7.608 -6.540 1.00 97.81 209 ASP A O 1
ATOM 1652 N N . LEU A 1 210 ? 10.877 -7.809 -5.377 1.00 97.38 210 LEU A N 1
ATOM 1653 C CA . LEU A 1 210 ? 10.108 -8.373 -6.482 1.00 97.38 210 LEU A CA 1
ATOM 1654 C C . LEU A 1 210 ? 10.046 -7.412 -7.677 1.00 97.38 210 LEU A C 1
ATOM 1656 O O . LEU A 1 210 ? 10.126 -7.827 -8.831 1.00 97.38 210 LEU A O 1
ATOM 1660 N N . TRP A 1 211 ? 9.863 -6.115 -7.428 1.00 96.69 211 TRP A N 1
ATOM 1661 C CA . TRP A 1 211 ? 9.724 -5.140 -8.504 1.00 96.69 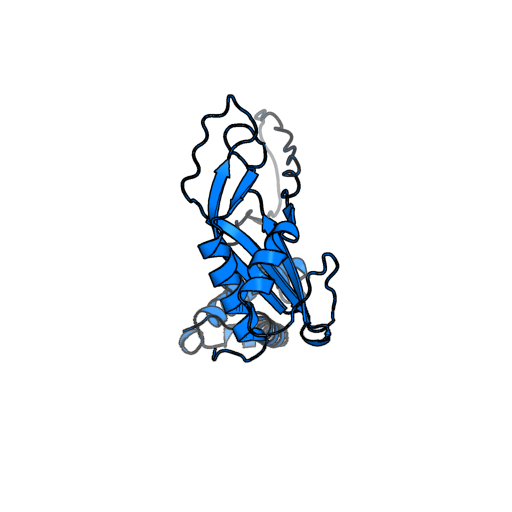211 TRP A CA 1
ATOM 1662 C C . TRP A 1 211 ? 11.045 -4.721 -9.142 1.00 96.69 211 TRP A C 1
ATOM 1664 O O . TRP A 1 211 ? 11.052 -4.380 -10.328 1.00 96.69 211 TRP A O 1
ATOM 1674 N N . THR A 1 212 ? 12.130 -4.768 -8.384 1.00 95.50 212 THR A N 1
ATOM 1675 C CA . THR A 1 212 ? 13.483 -4.450 -8.847 1.00 95.50 212 THR A CA 1
ATOM 1676 C C . THR A 1 212 ? 14.205 -5.662 -9.434 1.00 95.50 212 THR A C 1
ATOM 1678 O O . THR A 1 212 ? 15.251 -5.495 -10.048 1.00 95.50 212 THR A O 1
ATOM 1681 N N . GLY A 1 213 ? 13.629 -6.865 -9.321 1.00 95.06 213 GLY A N 1
ATOM 1682 C CA . GLY A 1 213 ? 14.220 -8.097 -9.849 1.00 95.06 213 GLY A CA 1
ATOM 1683 C C . GLY A 1 213 ? 15.251 -8.735 -8.918 1.00 95.06 213 GLY A C 1
ATOM 1684 O O . GLY A 1 213 ? 15.917 -9.684 -9.313 1.00 95.06 213 GLY A O 1
ATOM 1685 N N . ASN A 1 214 ? 15.347 -8.267 -7.672 1.00 93.56 214 ASN A N 1
ATOM 1686 C CA . ASN A 1 214 ? 16.202 -8.847 -6.632 1.00 93.56 214 ASN A CA 1
ATOM 1687 C C . ASN A 1 214 ? 15.588 -10.102 -5.981 1.00 93.56 214 ASN A C 1
ATOM 1689 O O . ASN A 1 214 ? 16.156 -10.673 -5.052 1.00 93.56 214 ASN A O 1
ATOM 1693 N N . ARG A 1 215 ? 14.407 -10.527 -6.445 1.00 93.06 215 ARG A N 1
ATOM 1694 C CA . ARG A 1 215 ? 13.699 -11.726 -5.992 1.00 93.06 215 ARG A CA 1
ATOM 1695 C C . ARG A 1 215 ? 12.771 -12.246 -7.093 1.00 93.06 215 ARG A C 1
ATOM 1697 O O . ARG A 1 215 ? 12.115 -11.463 -7.778 1.00 93.06 215 ARG A O 1
ATOM 1704 N N . GLU A 1 216 ? 12.664 -13.567 -7.203 1.00 84.44 216 GLU A N 1
ATOM 1705 C CA . GLU A 1 216 ? 11.683 -14.243 -8.057 1.00 84.44 216 GLU A CA 1
ATOM 1706 C C . GLU A 1 216 ? 10.231 -14.092 -7.548 1.00 84.44 216 GLU A C 1
ATOM 1708 O O . GLU A 1 216 ? 9.972 -13.858 -6.356 1.00 84.44 216 GLU A O 1
ATOM 1713 N N . ALA A 1 217 ? 9.285 -14.198 -8.488 1.00 72.81 217 ALA A N 1
ATOM 1714 C CA . ALA A 1 217 ? 7.851 -13.964 -8.293 1.00 72.81 217 ALA A CA 1
ATOM 1715 C C . ALA A 1 217 ? 7.110 -15.106 -7.590 1.00 72.81 217 ALA A C 1
ATOM 1717 O O . ALA A 1 217 ? 7.378 -16.282 -7.909 1.00 72.81 217 ALA A O 1
#

Sequence (217 aa):
MAVPNRSIIGGFYSNLLKLDTDALKAIPIKDQSKWARRLIDAERNRRKSNGDATPTKAERTRIISFGEGKKIDTEATSTAKDEPPTATTSTKKKANNKEKLPARKEVDGEPLHEHIANILDYHVSYDKNVYCRSLRERSLAIFGKLRCPRPTCRKKWASGICATVLEFSPPSMTYRTTIHSQGCRACGDFAEPQLDLESYTSKVKWVLDLWTGNREA

pLDDT: mean 84.97, std 18.66, range [29.58, 98.38]

Organism: NCBI:txid64525

Secondary structure (DSSP, 8-state):
-PPPPHHHHHHHHHHHTTS-HHHHHHS-GGGS-HHHHHHHHHHHHHHHHHTTPPPPHHHHHHHHHHHTT-------------------------------PPPPPEEE-GGGHHHHHTT-SS--EE-TT---TT-EEEEEEEEEEEE-SSTT--PPPS--EEEEEEEEETTTTEEEEEEEPPB-TTTSPBPEEEE-HHHHHHHHHHHHHHHHTSS--